Protein AF-A0A925G4T0-F1 (afdb_monomer)

Nearest PDB structures (foldseek):
  4xpk-assembly1_A  TM=5.776E-01  e=3.518E-01  Campylobacter jejuni subsp. jejuni PT14
  4zbp-assembly2_C-2  TM=5.514E-01  e=6.697E-01  Arabidopsis thaliana
  4zbp-assembly1_B  TM=5.526E-01  e=8.123E-01  Arabidopsis thaliana
  4zbp-assembly1_A  TM=3.626E-01  e=5.520E-01  Arabidopsis thaliana
  4ava-assembly1_A  TM=4.442E-01  e=6.797E+00  Mycobacterium tuberculosis H37Rv

Secondary structure (DSSP, 8-state):
--SSHHHHHHHHHHHHHHHHHHHHHHHHHHHHHHHHHHHHHHHHHHHHHHHHHHHHHHHHHTSPPTTTTHHHHHHHHHHSPTT-EEEES-SSSHHHHHHH-TTSEES--S-THHHHHH-HHHHHHHHHHHTT--S-HHHHIIIII--SEEEEES-GGGHHHHHHHHHTTSEEEEEE-SSEEEEEEPSS--PPPP------------------PPPPPP---

Structure (mmCIF, N/CA/C/O backbone):
data_AF-A0A925G4T0-F1
#
_entry.id   AF-A0A925G4T0-F1
#
loop_
_atom_site.group_PDB
_atom_site.id
_atom_site.type_symbol
_atom_site.label_atom_id
_atom_site.label_alt_id
_atom_site.label_comp_id
_atom_site.label_asym_id
_atom_site.label_entity_id
_atom_site.label_seq_id
_atom_site.pdbx_PDB_ins_code
_atom_site.Cartn_x
_atom_site.Cartn_y
_atom_site.Cartn_z
_atom_site.occupancy
_atom_site.B_iso_or_equiv
_atom_site.auth_seq_id
_atom_site.auth_comp_id
_atom_site.auth_asym_id
_atom_site.auth_atom_id
_atom_site.pdbx_PDB_model_num
ATOM 1 N N . MET A 1 1 ? 33.033 0.920 -102.647 1.00 57.75 1 MET A N 1
ATOM 2 C CA . MET A 1 1 ? 32.862 1.500 -101.295 1.00 57.75 1 MET A CA 1
ATOM 3 C C . MET A 1 1 ? 32.603 0.425 -100.219 1.00 57.75 1 MET A C 1
ATOM 5 O O . MET A 1 1 ? 32.109 0.771 -99.159 1.00 57.75 1 MET A O 1
ATOM 9 N N . ASN A 1 2 ? 32.997 -0.847 -100.427 1.00 61.81 2 ASN A N 1
ATOM 10 C CA . ASN A 1 2 ? 32.718 -1.958 -99.489 1.00 61.81 2 ASN A CA 1
ATOM 11 C C . ASN A 1 2 ? 33.950 -2.441 -98.692 1.00 61.81 2 ASN A C 1
ATOM 13 O O . ASN A 1 2 ? 33.840 -3.363 -97.898 1.00 61.81 2 ASN A O 1
ATOM 17 N N . GLU A 1 3 ? 35.128 -1.839 -98.877 1.00 67.00 3 GLU A N 1
ATOM 18 C CA . GLU A 1 3 ? 36.370 -2.299 -98.224 1.00 67.00 3 GLU A CA 1
ATOM 19 C C . GLU A 1 3 ? 36.508 -1.830 -96.763 1.00 67.00 3 GLU A C 1
ATOM 21 O O . GLU A 1 3 ? 37.320 -2.366 -96.015 1.00 67.00 3 GLU A O 1
ATOM 26 N N . LEU A 1 4 ? 35.696 -0.854 -96.336 1.00 65.88 4 LEU A N 1
ATOM 27 C CA . LEU A 1 4 ? 35.741 -0.265 -94.989 1.00 65.88 4 LEU A CA 1
ATOM 28 C C . LEU A 1 4 ? 34.696 -0.843 -94.017 1.00 65.88 4 LEU A C 1
ATOM 30 O O . LEU A 1 4 ? 34.823 -0.647 -92.811 1.00 65.88 4 LEU A O 1
ATOM 34 N N . GLN A 1 5 ? 33.696 -1.581 -94.514 1.00 69.19 5 GLN A N 1
ATOM 35 C CA . GLN A 1 5 ? 32.652 -2.218 -93.695 1.00 69.19 5 GLN A CA 1
ATOM 36 C C . GLN A 1 5 ? 33.196 -3.087 -92.542 1.00 69.19 5 GLN A C 1
ATOM 38 O O . GLN A 1 5 ? 32.784 -2.861 -91.409 1.00 69.19 5 GLN A O 1
ATOM 43 N N . PRO A 1 6 ? 34.187 -3.983 -92.741 1.00 75.06 6 PRO A N 1
ATOM 44 C CA . PRO A 1 6 ? 34.683 -4.826 -91.647 1.00 75.06 6 PRO A CA 1
ATOM 45 C C . PRO A 1 6 ? 35.438 -4.059 -90.547 1.00 75.06 6 PRO A C 1
ATOM 47 O O . PRO A 1 6 ? 35.647 -4.599 -89.460 1.00 75.06 6 PRO A O 1
ATOM 50 N N . PHE A 1 7 ? 35.873 -2.821 -90.809 1.00 70.12 7 PHE A N 1
ATOM 51 C CA . PHE A 1 7 ? 36.483 -1.960 -89.793 1.00 70.12 7 PHE A CA 1
ATOM 52 C C . PHE A 1 7 ? 35.427 -1.197 -88.990 1.00 70.12 7 PHE A C 1
ATOM 54 O O . PHE A 1 7 ? 35.563 -1.104 -87.774 1.00 70.12 7 PHE A O 1
ATOM 61 N N . LEU A 1 8 ? 34.362 -0.725 -89.645 1.00 72.19 8 LEU A N 1
ATOM 62 C CA . LEU A 1 8 ? 33.225 -0.085 -88.977 1.00 72.19 8 LEU A CA 1
ATOM 63 C C . LEU A 1 8 ? 32.472 -1.080 -88.083 1.00 72.19 8 LEU A C 1
ATOM 65 O O . LEU A 1 8 ? 32.246 -0.775 -86.918 1.00 72.19 8 LEU A O 1
ATOM 69 N N . ASP A 1 9 ? 32.220 -2.303 -88.564 1.00 71.75 9 ASP A N 1
ATOM 70 C CA . ASP A 1 9 ? 31.588 -3.365 -87.766 1.00 71.75 9 ASP A CA 1
ATOM 71 C C . ASP A 1 9 ?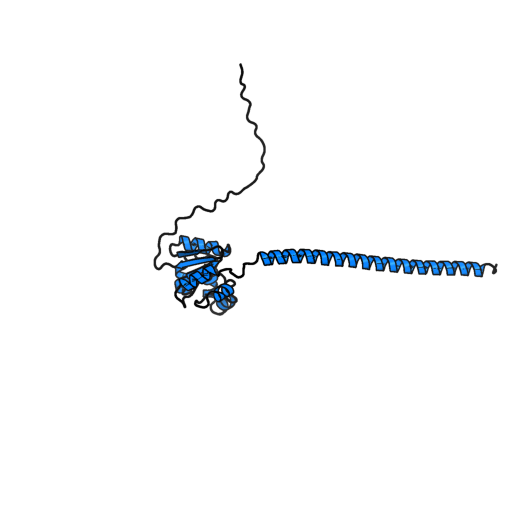 32.434 -3.731 -86.531 1.00 71.75 9 ASP A C 1
ATOM 73 O O . ASP A 1 9 ? 31.906 -4.034 -85.463 1.00 71.75 9 ASP A O 1
ATOM 77 N N . ARG A 1 10 ? 33.771 -3.681 -86.646 1.00 71.88 10 ARG A N 1
ATOM 78 C CA . ARG A 1 10 ? 34.690 -3.927 -85.521 1.00 71.88 10 ARG A CA 1
ATOM 79 C C . ARG A 1 10 ? 34.661 -2.788 -84.502 1.00 71.88 10 ARG A C 1
ATOM 81 O O . ARG A 1 10 ? 34.775 -3.051 -83.305 1.00 71.88 10 ARG A O 1
ATOM 88 N N . GLU A 1 11 ? 34.549 -1.542 -84.953 1.00 72.19 11 GLU A N 1
ATOM 89 C CA . GLU A 1 11 ? 34.406 -0.386 -84.065 1.00 72.19 11 GLU A CA 1
ATOM 90 C C . GLU A 1 11 ? 33.043 -0.372 -83.369 1.00 72.19 11 GLU A C 1
ATOM 92 O O . GLU A 1 11 ? 33.002 -0.127 -82.165 1.00 72.19 11 GLU A O 1
ATOM 97 N N . GLU A 1 12 ? 31.961 -0.708 -84.073 1.00 72.06 12 GLU A N 1
ATOM 98 C CA . GLU A 1 12 ? 30.606 -0.817 -83.520 1.00 72.06 12 GLU A CA 1
ATOM 99 C C . GLU A 1 12 ? 30.522 -1.947 -82.482 1.00 72.06 12 GLU A C 1
ATOM 101 O O . GLU A 1 12 ? 30.141 -1.705 -81.337 1.00 72.06 12 GLU A O 1
ATOM 106 N N . GLN A 1 13 ? 31.045 -3.140 -82.796 1.00 72.06 13 GLN A N 1
ATOM 107 C CA . GLN A 1 13 ? 31.155 -4.247 -81.833 1.00 72.06 13 GLN A CA 1
ATOM 108 C C . GLN A 1 13 ? 32.012 -3.879 -80.612 1.00 72.06 13 GLN A C 1
ATOM 110 O O . GLN A 1 13 ? 31.673 -4.219 -79.478 1.00 72.06 13 GLN A O 1
ATOM 115 N N . ALA A 1 14 ? 33.126 -3.165 -80.806 1.00 71.94 14 ALA A N 1
ATOM 116 C CA . ALA A 1 14 ? 33.968 -2.717 -79.698 1.00 71.94 14 ALA A CA 1
ATOM 117 C C . ALA A 1 14 ? 33.296 -1.626 -78.843 1.00 71.94 14 ALA A C 1
ATOM 119 O O . ALA A 1 14 ? 33.584 -1.524 -77.647 1.00 71.94 14 ALA A O 1
ATOM 120 N N . GLN A 1 15 ? 32.427 -0.801 -79.432 1.00 75.75 15 GLN A N 1
ATOM 121 C CA . GLN A 1 15 ? 31.638 0.202 -78.719 1.00 75.75 15 GLN A CA 1
ATOM 122 C C . GLN A 1 15 ? 30.497 -0.440 -77.923 1.00 75.75 15 GLN A C 1
ATOM 124 O O . GLN A 1 15 ? 30.331 -0.088 -76.753 1.00 75.75 15 GLN A O 1
ATOM 129 N N . ASP A 1 16 ? 29.804 -1.430 -78.485 1.00 75.69 16 ASP A N 1
ATOM 130 C CA . ASP A 1 16 ? 28.743 -2.176 -77.802 1.00 75.69 16 ASP A CA 1
ATOM 131 C C . ASP A 1 16 ? 29.279 -2.962 -76.604 1.00 75.69 16 ASP A C 1
ATOM 133 O O . ASP A 1 16 ? 28.765 -2.825 -75.492 1.00 75.69 16 ASP A O 1
ATOM 137 N N . VAL A 1 17 ? 30.400 -3.674 -76.766 1.00 76.38 17 VAL A N 1
ATOM 138 C CA . VAL A 1 17 ? 31.053 -4.393 -75.657 1.00 76.38 17 VAL A CA 1
ATOM 139 C C . VAL A 1 17 ? 31.480 -3.428 -74.543 1.00 76.38 17 VAL A C 1
ATOM 141 O O . VAL A 1 17 ? 31.315 -3.721 -73.355 1.00 76.38 17 VAL A O 1
ATOM 144 N N . LYS A 1 18 ? 31.992 -2.238 -74.890 1.00 77.06 18 LYS A N 1
ATOM 145 C CA . LYS A 1 18 ? 32.334 -1.198 -73.902 1.00 77.06 18 LYS A CA 1
ATOM 146 C C . LYS A 1 18 ? 31.092 -0.626 -73.213 1.00 77.06 18 LYS A C 1
ATOM 148 O O . LYS A 1 18 ? 31.148 -0.352 -72.013 1.00 77.06 18 LYS A O 1
ATOM 153 N N . ALA A 1 19 ? 29.990 -0.439 -73.935 1.00 77.31 19 ALA A N 1
ATOM 154 C CA . ALA A 1 19 ? 28.734 0.071 -73.392 1.00 77.31 19 ALA A CA 1
ATOM 155 C C . ALA A 1 19 ? 28.064 -0.938 -72.446 1.00 77.31 19 ALA A C 1
ATOM 157 O O . ALA A 1 19 ? 27.605 -0.547 -71.370 1.00 77.31 19 ALA A O 1
ATOM 158 N N . GLU A 1 20 ? 28.070 -2.227 -72.791 1.00 80.75 20 GLU A N 1
ATOM 159 C CA . GLU A 1 20 ? 27.596 -3.310 -71.924 1.00 80.75 20 GLU A CA 1
ATOM 160 C C . GLU A 1 20 ? 28.455 -3.435 -70.667 1.00 80.75 20 GLU A C 1
ATOM 162 O O . GLU A 1 20 ? 27.928 -3.392 -69.555 1.00 80.75 20 GLU A O 1
ATOM 167 N N . THR A 1 21 ? 29.783 -3.450 -70.818 1.00 79.38 21 THR A N 1
ATOM 168 C CA . THR A 1 21 ? 30.709 -3.491 -69.675 1.00 79.38 21 THR A CA 1
ATOM 169 C C . THR A 1 21 ? 30.488 -2.294 -68.746 1.00 79.38 21 THR A C 1
ATOM 171 O O . THR A 1 21 ? 30.443 -2.443 -67.527 1.00 79.38 21 THR A O 1
ATOM 174 N N . ARG A 1 22 ? 30.273 -1.093 -69.300 1.00 83.50 22 ARG A N 1
ATOM 175 C CA . ARG A 1 22 ? 29.972 0.116 -68.519 1.00 83.50 22 ARG A CA 1
ATOM 176 C C . ARG A 1 22 ? 28.629 0.015 -67.788 1.00 83.50 22 ARG A C 1
ATOM 178 O O . ARG A 1 22 ? 28.541 0.488 -66.659 1.00 83.50 22 ARG A O 1
ATOM 185 N N . ARG A 1 23 ? 27.600 -0.595 -68.384 1.00 82.94 23 ARG A N 1
ATOM 186 C CA . ARG A 1 23 ? 26.295 -0.820 -67.733 1.00 82.94 23 ARG A CA 1
ATOM 187 C C . ARG A 1 23 ? 26.397 -1.812 -66.575 1.00 82.94 23 ARG A C 1
ATOM 189 O O . ARG A 1 23 ? 25.839 -1.541 -65.515 1.00 82.94 23 ARG A O 1
ATOM 196 N N . GLU A 1 24 ? 27.135 -2.904 -66.740 1.00 85.88 24 GLU A N 1
ATOM 197 C CA . GLU A 1 24 ? 27.352 -3.890 -65.671 1.00 85.88 24 GLU A CA 1
ATOM 198 C C . GLU A 1 24 ? 28.204 -3.316 -64.525 1.00 85.88 24 GLU A C 1
ATOM 200 O O . GLU A 1 24 ? 27.884 -3.498 -63.346 1.00 85.88 24 GLU A O 1
ATOM 205 N N . LEU A 1 25 ? 29.217 -2.505 -64.849 1.00 86.81 25 LEU A N 1
ATOM 206 C CA . LEU A 1 25 ? 29.970 -1.734 -63.854 1.00 86.81 25 LEU A CA 1
ATOM 207 C C . LEU A 1 25 ? 29.074 -0.741 -63.095 1.00 86.81 25 LEU A C 1
ATOM 209 O O . LEU A 1 25 ? 29.168 -0.628 -61.878 1.00 86.81 25 LEU A O 1
ATOM 213 N N . TRP A 1 26 ? 28.148 -0.057 -63.769 1.00 89.69 26 TRP A N 1
ATOM 214 C CA . TRP A 1 26 ? 27.198 0.836 -63.094 1.00 89.69 26 TRP A CA 1
ATOM 215 C C . TRP A 1 26 ? 26.225 0.090 -62.169 1.00 89.69 26 TRP A C 1
ATOM 217 O O . TRP A 1 26 ? 25.994 0.536 -61.047 1.00 89.69 26 TRP A O 1
ATOM 227 N N . LYS A 1 27 ? 25.688 -1.062 -62.591 1.00 88.69 27 LYS A N 1
ATOM 228 C CA . LYS A 1 27 ? 24.798 -1.887 -61.753 1.00 88.69 27 LYS A CA 1
ATOM 229 C C . LYS A 1 27 ? 25.507 -2.413 -60.505 1.00 88.69 27 LYS A C 1
ATOM 231 O O . LYS A 1 27 ? 24.940 -2.365 -59.418 1.00 88.69 27 LYS A O 1
ATOM 236 N N . THR A 1 28 ? 26.745 -2.885 -60.650 1.00 90.19 28 THR A N 1
ATOM 237 C CA . THR A 1 28 ? 27.555 -3.377 -59.521 1.00 90.19 28 THR A CA 1
ATOM 238 C C . THR A 1 28 ? 27.913 -2.269 -58.536 1.00 90.19 28 THR A C 1
ATOM 240 O O . THR A 1 28 ? 27.821 -2.491 -57.332 1.00 90.19 28 THR A O 1
ATOM 243 N N . ILE A 1 29 ? 28.221 -1.060 -59.016 1.00 92.94 29 ILE A N 1
ATOM 244 C CA . ILE A 1 29 ? 28.444 0.111 -58.155 1.00 92.94 29 ILE A CA 1
ATOM 245 C C . ILE A 1 29 ? 27.175 0.465 -57.364 1.00 92.94 29 ILE A C 1
ATOM 247 O O . ILE A 1 29 ? 27.260 0.721 -56.165 1.00 92.94 29 ILE A O 1
ATOM 251 N N . ILE A 1 30 ? 25.999 0.439 -58.003 1.00 93.06 30 ILE A N 1
ATOM 252 C CA . ILE A 1 30 ? 24.714 0.705 -57.334 1.00 93.06 30 ILE A CA 1
ATOM 253 C C . ILE A 1 30 ? 24.393 -0.381 -56.296 1.00 93.06 30 ILE A C 1
ATOM 255 O O . ILE A 1 30 ? 23.990 -0.076 -55.178 1.00 93.06 30 ILE A O 1
ATOM 259 N N . ALA A 1 31 ? 24.591 -1.657 -56.628 1.00 91.44 31 ALA A N 1
ATOM 260 C CA . ALA A 1 31 ? 24.363 -2.745 -55.680 1.00 91.44 31 ALA A CA 1
ATOM 261 C C . ALA A 1 31 ? 25.322 -2.664 -54.477 1.00 91.44 31 ALA A C 1
ATOM 263 O O . ALA A 1 31 ? 24.900 -2.841 -53.334 1.00 91.44 31 ALA A O 1
ATOM 264 N N . ALA A 1 32 ? 26.597 -2.342 -54.720 1.00 92.50 32 ALA A N 1
ATOM 265 C CA . ALA A 1 32 ? 27.595 -2.167 -53.672 1.00 92.50 32 ALA A CA 1
ATOM 266 C C . ALA A 1 32 ? 27.285 -0.962 -52.771 1.00 92.50 32 ALA A C 1
ATOM 268 O O . ALA A 1 32 ? 27.460 -1.058 -51.558 1.00 92.50 32 ALA A O 1
ATOM 269 N N . SER A 1 33 ? 26.783 0.148 -53.326 1.00 93.00 33 SER A N 1
ATOM 270 C CA . SER A 1 33 ? 26.397 1.312 -52.522 1.00 93.00 33 SER A CA 1
ATOM 271 C C . SER A 1 33 ? 25.182 1.021 -51.641 1.00 93.00 33 SER A C 1
ATOM 273 O O . SER A 1 33 ? 25.197 1.370 -50.463 1.00 93.00 33 SER A O 1
ATOM 275 N N . ILE A 1 34 ? 24.176 0.305 -52.156 1.00 94.31 34 ILE A N 1
ATOM 276 C CA . ILE A 1 34 ? 23.024 -0.147 -51.360 1.00 94.31 34 ILE A CA 1
ATOM 277 C C . ILE A 1 34 ? 23.486 -1.075 -50.232 1.00 94.31 34 ILE A C 1
ATOM 279 O O . ILE A 1 34 ? 23.126 -0.859 -49.075 1.00 94.31 34 ILE A O 1
ATOM 283 N N . ALA A 1 35 ? 24.323 -2.070 -50.537 1.00 93.31 35 ALA A N 1
ATOM 284 C CA . ALA A 1 35 ? 24.865 -2.981 -49.530 1.00 93.31 35 ALA A CA 1
ATOM 285 C C . ALA A 1 35 ? 25.675 -2.235 -48.457 1.00 93.31 35 ALA A C 1
ATOM 287 O O . ALA A 1 35 ? 25.561 -2.543 -47.274 1.00 93.31 35 ALA A O 1
ATOM 288 N N . PHE A 1 36 ? 26.445 -1.219 -48.853 1.00 95.44 36 PHE A N 1
ATOM 289 C CA . PHE A 1 36 ? 27.222 -0.394 -47.934 1.00 95.44 36 PHE A CA 1
ATOM 290 C C . PHE A 1 36 ? 26.335 0.449 -47.009 1.00 95.44 36 PHE A C 1
ATOM 292 O O . PHE A 1 36 ? 26.580 0.494 -45.805 1.00 95.44 36 PHE A O 1
ATOM 299 N N . VAL A 1 37 ? 25.264 1.057 -47.531 1.00 94.88 37 VAL A N 1
ATOM 300 C CA . VAL A 1 37 ? 24.293 1.796 -46.706 1.00 94.88 37 VAL A CA 1
ATOM 301 C C . VAL A 1 37 ? 23.590 0.860 -45.723 1.00 94.88 37 VAL A C 1
ATOM 303 O O . VAL A 1 37 ? 23.492 1.184 -44.540 1.00 94.88 37 VAL A O 1
ATOM 306 N N . LEU A 1 38 ? 23.156 -0.321 -46.175 1.00 93.50 38 LEU A N 1
ATOM 307 C CA . LEU A 1 38 ? 22.543 -1.327 -45.301 1.00 93.50 38 LEU A CA 1
ATOM 308 C C . LEU A 1 38 ? 23.516 -1.806 -44.216 1.00 93.50 38 LEU A C 1
ATOM 310 O O . LEU A 1 38 ? 23.121 -1.970 -43.063 1.00 93.50 38 LEU A O 1
ATOM 314 N N . PHE A 1 39 ? 24.793 -1.976 -44.558 1.00 92.94 39 PHE A N 1
ATOM 315 C CA . PHE A 1 39 ? 25.831 -2.364 -43.610 1.00 92.94 39 PHE A CA 1
ATOM 316 C C . PHE A 1 39 ? 26.076 -1.284 -42.548 1.00 92.94 39 PHE A C 1
ATOM 318 O O . PHE A 1 39 ? 26.112 -1.593 -41.358 1.00 92.94 39 PHE A O 1
ATOM 325 N N . ILE A 1 40 ? 26.160 -0.009 -42.944 1.00 93.56 40 ILE A N 1
ATOM 326 C CA . ILE A 1 40 ? 26.264 1.111 -41.996 1.00 93.56 40 ILE A CA 1
ATOM 327 C C . ILE A 1 40 ? 25.027 1.177 -41.095 1.00 93.56 40 ILE A C 1
ATOM 329 O O . ILE A 1 40 ? 25.161 1.333 -39.883 1.00 93.56 40 ILE A O 1
ATOM 333 N N . MET A 1 41 ? 23.830 1.015 -41.661 1.00 88.69 41 MET A N 1
ATOM 334 C CA . MET A 1 41 ? 22.584 1.017 -40.896 1.00 88.69 41 MET A CA 1
ATOM 335 C C . MET A 1 41 ? 22.546 -0.132 -39.878 1.00 88.69 41 MET A C 1
ATOM 337 O O . MET A 1 41 ? 22.159 0.078 -38.730 1.00 88.69 41 MET A O 1
ATOM 341 N N . MET A 1 42 ? 23.013 -1.327 -40.251 1.00 87.12 42 MET A N 1
ATOM 342 C CA . MET A 1 42 ? 23.132 -2.468 -39.341 1.00 87.12 42 MET A CA 1
ATOM 343 C C . MET A 1 42 ? 24.130 -2.195 -38.207 1.00 87.12 42 MET A C 1
ATOM 345 O O . MET A 1 42 ? 23.826 -2.469 -37.046 1.00 87.12 42 MET A O 1
ATOM 349 N N . LEU A 1 43 ? 25.295 -1.613 -38.508 1.00 87.69 43 LEU A N 1
ATOM 350 C CA . LEU A 1 43 ? 26.280 -1.242 -37.487 1.00 87.69 43 LEU A CA 1
ATOM 351 C C . LEU A 1 43 ? 25.743 -0.174 -36.525 1.00 87.69 43 LEU A C 1
ATOM 353 O O . LEU A 1 43 ? 25.947 -0.288 -35.316 1.00 87.69 43 LEU A O 1
ATOM 357 N N . ALA A 1 44 ? 25.007 0.816 -37.037 1.00 83.69 44 ALA A N 1
ATOM 358 C CA . ALA A 1 44 ? 24.352 1.831 -36.217 1.00 83.69 44 ALA A CA 1
ATOM 359 C C . ALA A 1 44 ? 23.310 1.214 -35.265 1.00 83.69 44 ALA A C 1
ATOM 361 O O . ALA A 1 44 ? 23.271 1.569 -34.088 1.00 83.69 44 ALA A O 1
ATOM 362 N N . GLN A 1 45 ? 22.524 0.236 -35.732 1.00 70.94 45 GLN A N 1
ATOM 363 C CA . GLN A 1 45 ? 21.547 -0.480 -34.900 1.00 70.94 45 GLN A CA 1
ATOM 364 C C . GLN A 1 45 ? 22.210 -1.330 -33.804 1.00 70.94 45 GLN A C 1
ATOM 366 O O . GLN A 1 45 ? 21.747 -1.339 -32.662 1.00 70.94 45 GLN A O 1
ATOM 371 N N . VAL A 1 46 ? 23.321 -2.012 -34.106 1.00 74.69 46 VAL A N 1
ATOM 372 C CA . VAL A 1 46 ? 24.086 -2.783 -33.105 1.00 74.69 46 VAL A CA 1
ATOM 373 C C . VAL A 1 46 ? 24.734 -1.858 -32.067 1.00 74.69 46 VAL A C 1
ATOM 375 O O . VAL A 1 46 ? 24.702 -2.163 -30.874 1.00 74.69 46 VAL A O 1
ATOM 378 N N . GLY A 1 47 ? 25.274 -0.711 -32.493 1.00 71.38 47 GLY A N 1
ATOM 379 C CA . GLY A 1 47 ? 25.821 0.313 -31.597 1.00 71.38 47 GLY A CA 1
ATOM 380 C C . GLY A 1 47 ? 24.761 0.913 -30.668 1.00 71.38 47 GLY A C 1
ATOM 381 O O . GLY A 1 47 ? 24.960 0.958 -29.456 1.00 71.38 47 GLY A O 1
ATOM 382 N N . ALA A 1 48 ? 23.597 1.277 -31.212 1.00 63.72 48 ALA A N 1
ATOM 383 C CA . ALA A 1 48 ? 22.466 1.779 -30.431 1.00 63.72 48 ALA A CA 1
ATOM 384 C C . ALA A 1 48 ? 21.895 0.722 -29.467 1.00 63.72 48 ALA A C 1
ATOM 386 O O . ALA A 1 48 ? 21.504 1.048 -28.349 1.00 63.72 48 ALA A O 1
ATOM 387 N N . SER A 1 49 ? 21.887 -0.556 -29.858 1.00 59.94 49 SER A N 1
ATOM 388 C CA . SER A 1 49 ? 21.444 -1.654 -28.986 1.00 59.94 49 SER A CA 1
ATOM 389 C C . SER A 1 49 ? 22.389 -1.860 -27.800 1.00 59.94 49 SER A C 1
ATOM 391 O O . SER A 1 49 ? 21.930 -2.053 -26.679 1.00 59.94 49 SER A O 1
ATOM 393 N N . ARG A 1 50 ? 23.709 -1.751 -28.010 1.00 59.38 50 ARG A N 1
ATOM 394 C CA . ARG A 1 50 ? 24.711 -1.793 -26.927 1.00 59.38 50 ARG A CA 1
ATOM 395 C C . ARG A 1 50 ? 24.542 -0.631 -25.942 1.00 59.38 50 ARG A C 1
ATOM 397 O O . ARG A 1 50 ? 24.726 -0.832 -24.749 1.00 59.38 50 ARG A O 1
ATOM 404 N N . PHE A 1 51 ? 24.151 0.546 -26.432 1.00 59.19 51 PHE A N 1
ATOM 405 C CA . PHE A 1 51 ? 23.838 1.710 -25.599 1.00 59.19 51 PHE A CA 1
ATOM 406 C C . PHE A 1 51 ? 22.557 1.503 -24.771 1.00 59.19 51 PHE A C 1
ATOM 408 O O . PHE A 1 51 ? 22.551 1.763 -23.572 1.00 59.19 51 PHE A O 1
ATOM 415 N N . LYS A 1 52 ? 21.501 0.936 -25.373 1.00 58.91 52 LYS A N 1
ATOM 416 C CA . LYS A 1 52 ? 20.246 0.609 -24.670 1.00 58.91 52 LYS A CA 1
ATOM 417 C C . LYS A 1 52 ? 20.419 -0.435 -23.561 1.00 58.91 52 LYS A C 1
ATOM 419 O O . LYS A 1 52 ? 19.824 -0.283 -22.505 1.00 58.91 52 LYS A O 1
ATOM 424 N N . VAL A 1 53 ? 21.261 -1.454 -23.755 1.00 59.19 53 VAL A N 1
ATOM 425 C CA . VAL A 1 53 ? 21.543 -2.467 -22.711 1.00 59.19 53 VAL A CA 1
ATOM 426 C C . VAL A 1 53 ? 22.215 -1.853 -21.473 1.00 59.19 53 VAL A C 1
ATOM 428 O O . VAL A 1 53 ? 21.974 -2.314 -20.359 1.00 59.19 53 VAL A O 1
ATOM 431 N N . GLY A 1 54 ? 23.019 -0.797 -21.648 1.00 59.41 54 GLY A N 1
ATOM 432 C CA . GLY A 1 54 ? 23.592 -0.038 -20.532 1.00 59.41 54 GLY A CA 1
ATOM 433 C C . GLY A 1 54 ? 22.529 0.679 -19.694 1.00 59.41 54 GLY A C 1
ATOM 434 O O . GLY A 1 54 ? 22.609 0.641 -18.472 1.00 59.41 54 GLY A O 1
ATOM 435 N N . GLY A 1 55 ? 21.502 1.243 -20.341 1.00 61.06 55 GLY A N 1
ATOM 436 C CA . GLY A 1 55 ? 20.337 1.829 -19.663 1.00 61.06 55 GLY A CA 1
ATOM 437 C C . GLY A 1 55 ? 19.504 0.789 -18.914 1.00 61.06 55 GLY A C 1
ATOM 438 O O . GLY A 1 55 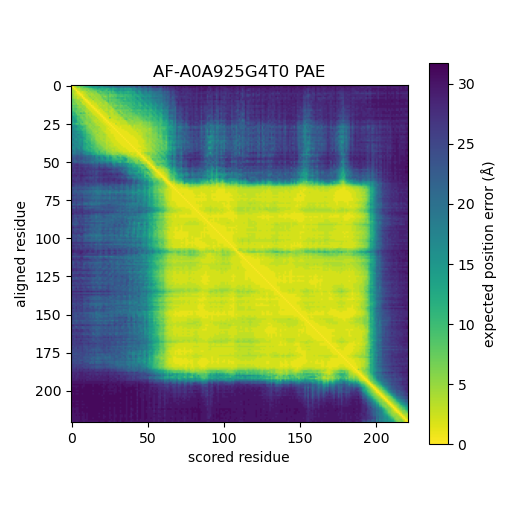? 19.211 0.979 -17.745 1.00 61.06 55 GLY A O 1
ATOM 439 N N . VAL A 1 56 ? 19.248 -0.371 -19.527 1.00 63.22 56 VAL A N 1
ATOM 440 C CA . VAL A 1 56 ? 18.523 -1.483 -18.876 1.00 63.22 56 VAL A CA 1
ATOM 441 C C . VAL A 1 56 ? 19.287 -2.028 -17.666 1.00 63.22 56 VAL A C 1
ATOM 443 O O . VAL A 1 56 ? 18.693 -2.389 -16.661 1.00 63.22 56 VAL A O 1
ATOM 446 N N . SER A 1 57 ? 20.618 -2.083 -17.733 1.00 62.00 57 SER A N 1
ATOM 447 C CA . SER A 1 57 ? 21.431 -2.521 -16.591 1.00 62.00 57 SER A CA 1
ATOM 448 C C . SER A 1 57 ? 21.427 -1.492 -15.457 1.00 62.00 57 SER A C 1
ATOM 450 O O . SER A 1 57 ? 21.496 -1.885 -14.298 1.00 62.00 57 SER A O 1
ATOM 452 N N . ALA A 1 58 ? 21.332 -0.199 -15.780 1.00 62.53 58 ALA A N 1
ATOM 453 C CA . ALA A 1 58 ? 21.164 0.863 -14.794 1.00 62.53 58 ALA A CA 1
ATOM 454 C C . ALA A 1 58 ? 19.761 0.835 -14.162 1.00 62.53 58 ALA A C 1
ATOM 456 O O . ALA A 1 58 ? 19.672 0.950 -12.950 1.00 62.53 58 ALA A O 1
ATOM 457 N N . GLU A 1 59 ? 18.709 0.582 -14.946 1.00 60.00 59 GLU A N 1
ATOM 458 C CA . GLU A 1 59 ? 17.329 0.402 -14.460 1.00 60.00 59 GLU A CA 1
ATOM 459 C C . GLU A 1 59 ? 17.176 -0.844 -13.572 1.00 60.00 59 GLU A C 1
ATOM 461 O O . GLU A 1 59 ? 16.490 -0.811 -12.557 1.00 60.00 59 GLU A O 1
ATOM 466 N N . ILE A 1 60 ? 17.853 -1.948 -13.909 1.00 61.91 60 ILE A N 1
ATOM 467 C CA . ILE A 1 60 ? 17.901 -3.143 -13.050 1.00 61.91 60 ILE A CA 1
ATOM 468 C C . ILE A 1 60 ? 18.715 -2.857 -11.783 1.00 61.91 60 ILE A C 1
ATOM 470 O O . ILE A 1 60 ? 18.342 -3.296 -10.701 1.00 61.91 60 ILE A O 1
ATOM 474 N N . ALA A 1 61 ? 19.824 -2.121 -11.887 1.00 62.84 61 ALA A N 1
ATOM 475 C CA . ALA A 1 61 ? 20.614 -1.748 -10.715 1.00 62.84 61 ALA A CA 1
ATOM 476 C C . ALA A 1 61 ? 19.890 -0.739 -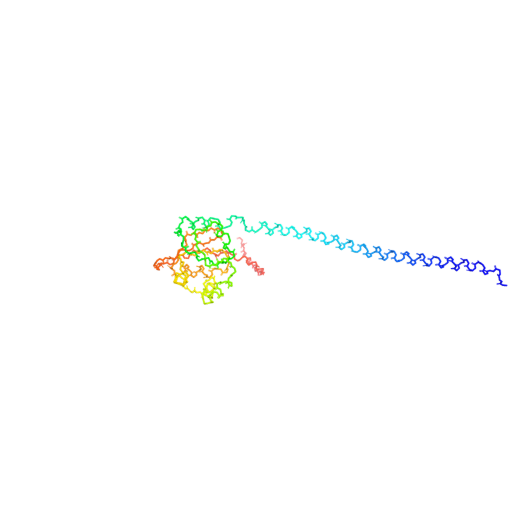9.807 1.00 62.84 61 ALA A C 1
ATOM 478 O O . ALA A 1 61 ? 20.182 -0.704 -8.617 1.00 62.84 61 ALA A O 1
ATOM 479 N N . SER A 1 62 ? 18.962 0.053 -10.353 1.00 61.91 62 SER A N 1
ATOM 480 C CA . SER A 1 62 ? 18.064 0.925 -9.594 1.00 61.91 62 SER A CA 1
ATOM 481 C C . SER A 1 62 ? 16.753 0.251 -9.190 1.00 61.91 62 SER A C 1
ATOM 483 O O . SER A 1 62 ? 15.934 0.902 -8.554 1.00 61.91 62 SER A O 1
ATOM 485 N N . SER A 1 63 ? 16.515 -1.008 -9.576 1.00 66.75 63 SER A N 1
ATOM 486 C CA . SER A 1 63 ? 15.342 -1.735 -9.095 1.00 66.75 63 SER A CA 1
ATOM 487 C C . SER A 1 63 ? 15.515 -2.065 -7.618 1.00 66.75 63 SER A C 1
ATOM 489 O O . SER A 1 63 ? 16.626 -2.361 -7.168 1.00 66.75 63 SER A O 1
ATOM 491 N N . GLU A 1 64 ? 14.416 -1.993 -6.876 1.00 78.31 64 GLU A N 1
ATOM 492 C CA . GLU A 1 64 ? 14.371 -2.310 -5.453 1.00 78.31 64 GLU A CA 1
ATOM 493 C C . GLU A 1 64 ? 15.073 -3.635 -5.160 1.00 78.31 64 GLU A C 1
ATOM 495 O O . GLU A 1 64 ? 14.807 -4.666 -5.796 1.00 78.31 64 GLU A O 1
ATOM 500 N N . GLY A 1 65 ? 15.968 -3.604 -4.174 1.00 82.56 65 GLY A N 1
ATOM 501 C CA . GLY A 1 65 ? 16.782 -4.752 -3.812 1.00 82.56 65 GLY A CA 1
ATOM 502 C C . GLY A 1 65 ? 15.941 -5.971 -3.410 1.00 82.56 65 GLY A C 1
ATOM 503 O O . GLY A 1 65 ? 14.752 -5.851 -3.107 1.00 82.56 65 GLY A O 1
ATOM 504 N N . PRO A 1 66 ? 16.548 -7.169 -3.363 1.00 83.44 66 PRO A N 1
ATOM 505 C CA . PRO A 1 66 ? 15.856 -8.375 -2.916 1.00 83.44 66 PRO A CA 1
ATOM 506 C C . PRO A 1 66 ? 15.231 -8.226 -1.529 1.00 83.44 66 PRO A C 1
ATOM 508 O O . PRO A 1 66 ? 14.180 -8.805 -1.304 1.00 83.44 66 PRO A O 1
ATOM 511 N N . ASP A 1 67 ? 15.857 -7.427 -0.661 1.00 90.88 67 ASP A N 1
ATOM 512 C CA . ASP A 1 67 ? 15.505 -7.256 0.751 1.00 90.88 67 ASP A CA 1
ATOM 513 C C . ASP A 1 67 ? 14.441 -6.167 1.002 1.00 90.88 67 ASP A C 1
ATOM 515 O O . ASP A 1 67 ? 14.146 -5.868 2.159 1.00 90.88 67 ASP A O 1
ATOM 519 N N . HIS A 1 68 ? 13.862 -5.580 -0.055 1.00 93.19 68 HIS A N 1
ATOM 520 C CA . HIS A 1 68 ? 12.810 -4.557 0.051 1.00 93.19 68 HIS A CA 1
ATOM 521 C C . HIS A 1 68 ? 11.644 -5.060 0.911 1.00 93.19 68 HIS A C 1
ATOM 523 O O . HIS A 1 68 ? 11.156 -6.178 0.704 1.00 93.19 68 HIS A O 1
ATOM 529 N N . TYR A 1 69 ? 11.226 -4.247 1.882 1.00 96.44 69 TYR A N 1
ATOM 530 C CA . TYR A 1 69 ? 10.231 -4.555 2.923 1.00 96.44 69 TYR A CA 1
ATOM 531 C C . TYR A 1 69 ? 10.625 -5.610 3.957 1.00 96.44 69 TYR A C 1
ATOM 533 O O . TYR A 1 69 ? 9.852 -5.852 4.889 1.00 96.44 69 TYR A O 1
ATOM 541 N N . GLN A 1 70 ? 11.802 -6.240 3.868 1.00 97.31 70 GLN A N 1
ATOM 542 C CA . GLN A 1 70 ? 12.175 -7.312 4.793 1.00 97.31 70 GLN A CA 1
ATOM 543 C C . GLN A 1 70 ? 12.057 -6.861 6.254 1.00 97.31 70 GLN A C 1
ATOM 545 O O . GLN A 1 70 ? 11.462 -7.566 7.071 1.00 97.31 70 GLN A O 1
ATOM 550 N N . LYS A 1 71 ? 12.589 -5.681 6.589 1.00 97.81 71 LYS A N 1
ATOM 551 C CA . LYS A 1 71 ? 12.599 -5.187 7.972 1.00 97.81 71 LYS A CA 1
ATOM 552 C C . LYS A 1 71 ? 11.196 -4.818 8.459 1.00 97.81 71 LYS A C 1
ATOM 554 O O . LYS A 1 71 ? 10.839 -5.188 9.579 1.00 97.81 71 LYS A O 1
ATOM 559 N N . GLY A 1 72 ? 10.385 -4.168 7.622 1.00 97.88 72 GLY A N 1
ATOM 560 C CA . GLY A 1 72 ? 8.980 -3.881 7.922 1.00 97.88 72 GLY A CA 1
ATOM 561 C C . GLY A 1 72 ? 8.175 -5.151 8.197 1.00 97.88 72 GLY A C 1
ATOM 562 O O . GLY A 1 72 ? 7.500 -5.265 9.222 1.00 97.88 72 GLY A O 1
ATOM 563 N N . MET A 1 73 ? 8.319 -6.172 7.352 1.00 98.19 73 MET A N 1
ATOM 564 C CA . MET A 1 73 ? 7.614 -7.442 7.539 1.00 98.19 73 MET A CA 1
ATOM 565 C C . MET A 1 73 ? 8.134 -8.247 8.734 1.00 98.19 73 MET A C 1
ATOM 567 O O . MET A 1 73 ? 7.349 -8.876 9.447 1.00 98.19 73 MET A O 1
ATOM 571 N N . GLU A 1 74 ? 9.438 -8.203 9.017 1.00 97.94 74 GLU A N 1
ATOM 572 C CA . GLU A 1 74 ? 10.001 -8.750 10.256 1.00 97.94 74 GLU A CA 1
ATOM 573 C C . GLU A 1 74 ? 9.433 -8.040 11.491 1.00 97.94 74 GLU A C 1
ATOM 575 O O . GLU A 1 74 ? 9.127 -8.694 12.495 1.00 97.94 74 GLU A O 1
ATOM 580 N N . TRP A 1 75 ? 9.241 -6.719 11.430 1.00 98.44 75 TRP A N 1
ATOM 581 C CA . TRP A 1 75 ? 8.582 -5.976 12.497 1.00 98.44 75 TRP A CA 1
ATOM 582 C C . TRP A 1 75 ? 7.136 -6.447 12.684 1.00 98.44 75 TRP A C 1
ATOM 584 O O . TRP A 1 75 ? 6.760 -6.755 13.818 1.00 98.44 75 TRP A O 1
ATOM 594 N N . ILE A 1 76 ? 6.350 -6.588 11.606 1.00 98.44 76 ILE A N 1
ATOM 595 C CA . ILE A 1 76 ? 4.961 -7.085 11.680 1.00 98.44 76 ILE A CA 1
ATOM 596 C C . ILE A 1 76 ? 4.929 -8.454 12.350 1.00 98.44 76 ILE A C 1
ATOM 598 O O . ILE A 1 76 ? 4.229 -8.648 13.342 1.00 98.44 76 ILE A O 1
ATOM 602 N N . ARG A 1 77 ? 5.753 -9.387 11.875 1.00 97.62 77 ARG A N 1
ATOM 603 C CA . ARG A 1 77 ? 5.784 -10.766 12.367 1.00 97.62 77 ARG A CA 1
ATOM 604 C C . ARG A 1 77 ? 6.093 -10.886 13.859 1.00 97.62 77 ARG A C 1
ATOM 606 O O . ARG A 1 77 ? 5.636 -11.823 14.511 1.00 97.62 77 ARG A O 1
ATOM 613 N N . ASN A 1 78 ? 6.886 -9.957 14.390 1.00 97.75 78 ASN A N 1
ATOM 614 C CA . ASN A 1 78 ? 7.310 -9.958 15.787 1.00 97.75 78 ASN A CA 1
ATOM 615 C C . ASN A 1 78 ? 6.378 -9.162 16.714 1.00 97.75 78 ASN A C 1
ATOM 617 O O . ASN A 1 78 ? 6.367 -9.426 17.918 1.00 97.75 78 ASN A O 1
ATOM 621 N N . ASN A 1 79 ? 5.620 -8.195 16.186 1.00 98.06 79 ASN A N 1
ATOM 622 C CA . ASN A 1 79 ? 4.855 -7.235 16.993 1.00 98.06 79 ASN A CA 1
ATOM 623 C C . ASN A 1 79 ? 3.335 -7.317 16.796 1.00 98.06 79 ASN A C 1
ATOM 625 O O . ASN A 1 79 ? 2.587 -6.821 17.641 1.00 98.06 79 ASN A O 1
ATOM 629 N N . VAL A 1 80 ? 2.867 -7.943 15.716 1.00 97.88 80 VAL A N 1
ATOM 630 C CA . VAL A 1 80 ? 1.444 -8.135 15.421 1.00 97.88 80 VAL A CA 1
ATOM 631 C C . VAL A 1 80 ? 1.041 -9.580 15.750 1.00 97.88 80 VAL A C 1
ATOM 633 O O . VAL A 1 80 ? 1.774 -10.516 15.421 1.00 97.88 80 VAL A O 1
ATOM 636 N N . PRO A 1 81 ? -0.097 -9.805 16.439 1.00 96.38 81 PRO A N 1
ATOM 637 C CA . PRO A 1 81 ? -0.584 -11.155 16.704 1.00 96.38 81 PRO A CA 1
ATOM 638 C C . PRO A 1 81 ? -0.842 -11.949 15.416 1.00 96.38 81 PRO A C 1
ATOM 640 O O . PRO A 1 81 ? -1.642 -11.543 14.578 1.00 96.38 81 PRO A O 1
ATOM 643 N N . ALA A 1 82 ? -0.231 -13.131 15.303 1.00 95.50 82 ALA A N 1
ATOM 644 C CA . ALA A 1 82 ? -0.387 -13.994 14.133 1.00 95.50 82 ALA A CA 1
ATOM 645 C C . ALA A 1 82 ? -1.865 -14.259 13.785 1.00 95.50 82 ALA A C 1
ATOM 647 O O . ALA A 1 82 ? -2.695 -14.526 14.659 1.00 95.50 82 ALA A O 1
ATOM 648 N N . GLY A 1 83 ? -2.177 -14.241 12.489 1.00 95.38 83 GLY A N 1
ATOM 649 C CA . GLY A 1 83 ? -3.537 -14.380 11.966 1.00 95.38 83 GLY A CA 1
ATOM 650 C C . GLY A 1 83 ? -4.344 -13.078 11.918 1.00 95.38 83 GLY A C 1
ATOM 651 O O . GLY A 1 83 ? -5.432 -13.083 11.338 1.00 95.38 83 GLY A O 1
ATOM 652 N N . GLU A 1 84 ? -3.831 -11.971 12.466 1.00 97.00 84 GLU A N 1
ATOM 653 C CA . GLU A 1 84 ? -4.390 -10.638 12.224 1.00 97.00 84 GLU A CA 1
ATOM 654 C C . GLU A 1 84 ? -4.349 -10.281 10.728 1.00 97.00 84 GLU A C 1
ATOM 656 O O . GLU A 1 84 ? -3.644 -10.882 9.903 1.00 97.00 84 GLU A O 1
ATOM 661 N N . ARG A 1 85 ? -5.159 -9.288 10.373 1.00 97.69 85 ARG A N 1
ATOM 662 C CA . ARG A 1 85 ? -5.248 -8.764 9.017 1.00 97.69 85 ARG A CA 1
ATOM 663 C C . ARG A 1 85 ? -4.529 -7.429 8.928 1.00 97.69 85 ARG A C 1
ATOM 665 O O . ARG A 1 85 ? -4.828 -6.511 9.694 1.00 97.69 85 ARG A O 1
ATOM 672 N N . ILE A 1 86 ? -3.627 -7.335 7.963 1.00 98.31 86 ILE A N 1
ATOM 673 C CA . ILE A 1 86 ? -2.892 -6.126 7.618 1.00 98.31 86 ILE A CA 1
ATOM 674 C C . ILE A 1 86 ? -3.613 -5.452 6.457 1.00 98.31 86 ILE A C 1
ATOM 676 O O . ILE A 1 86 ? -3.935 -6.091 5.455 1.00 98.31 86 ILE A O 1
ATOM 680 N N . PHE A 1 87 ? -3.889 -4.163 6.610 1.00 98.25 87 PHE A N 1
ATOM 681 C CA . PHE A 1 87 ? -4.344 -3.314 5.521 1.00 98.25 87 PHE A CA 1
ATOM 682 C C . PHE A 1 87 ? -3.122 -2.846 4.732 1.00 98.25 87 PHE A C 1
ATOM 684 O O . PHE A 1 87 ? -2.493 -1.871 5.119 1.00 98.25 87 PHE A O 1
ATOM 691 N N . ASN A 1 88 ? -2.747 -3.575 3.684 1.00 97.50 88 ASN A N 1
ATOM 692 C CA . ASN A 1 88 ? -1.761 -3.107 2.710 1.00 97.50 88 ASN A CA 1
ATOM 693 C C . ASN A 1 88 ? -2.400 -2.070 1.781 1.00 97.50 88 ASN A C 1
ATOM 695 O O . ASN A 1 88 ? -3.581 -2.217 1.459 1.00 97.50 88 ASN A O 1
ATOM 699 N N . THR A 1 89 ? -1.660 -1.032 1.401 1.00 96.81 89 THR A N 1
ATOM 700 C CA . THR A 1 89 ? -2.169 0.051 0.549 1.00 96.81 89 THR A CA 1
ATOM 701 C C . THR A 1 89 ? -2.057 -0.259 -0.939 1.00 96.81 89 THR A C 1
ATOM 703 O O . THR A 1 89 ? -2.979 0.095 -1.678 1.00 96.81 89 THR A O 1
ATOM 706 N N . ASP A 1 90 ? -1.053 -1.033 -1.353 1.00 95.00 90 ASP A N 1
ATOM 707 C CA . ASP A 1 90 ? -0.920 -1.523 -2.725 1.00 95.00 90 ASP A CA 1
ATOM 708 C C . ASP A 1 90 ? -0.926 -3.060 -2.820 1.00 95.00 90 ASP A C 1
ATOM 710 O O . ASP A 1 90 ? -0.615 -3.802 -1.882 1.00 95.00 90 ASP A O 1
ATOM 714 N N . TRP A 1 91 ? -1.409 -3.564 -3.953 1.00 94.56 91 TRP A N 1
ATOM 715 C CA . TRP A 1 91 ? -1.536 -4.978 -4.272 1.00 94.56 91 TRP A CA 1
ATOM 716 C C . TRP A 1 91 ? -0.243 -5.577 -4.823 1.00 94.56 91 TRP A C 1
ATOM 718 O O . TRP A 1 91 ? -0.054 -6.787 -4.695 1.00 94.56 91 TRP A O 1
ATOM 728 N N . ASP A 1 92 ? 0.618 -4.782 -5.448 1.00 93.00 92 ASP A N 1
ATOM 729 C CA . ASP A 1 92 ? 1.878 -5.237 -6.038 1.00 93.00 92 ASP A CA 1
ATOM 730 C C . ASP A 1 92 ? 3.003 -5.420 -5.004 1.00 93.00 92 ASP A C 1
ATOM 732 O O . ASP A 1 92 ? 3.906 -6.227 -5.238 1.00 93.00 92 ASP A O 1
ATOM 736 N N . ASP A 1 93 ? 2.870 -4.825 -3.816 1.00 93.94 93 ASP A N 1
ATOM 737 C CA . ASP A 1 93 ? 3.699 -5.098 -2.634 1.00 93.94 93 ASP A CA 1
ATOM 738 C C . ASP A 1 93 ? 3.533 -6.518 -2.080 1.00 93.94 93 ASP A C 1
ATOM 740 O O . ASP A 1 93 ? 4.461 -7.133 -1.531 1.00 93.94 93 ASP A O 1
ATOM 744 N N . PHE A 1 94 ? 2.325 -7.071 -2.215 1.00 95.75 94 PHE A N 1
ATOM 745 C CA . PHE A 1 94 ? 1.924 -8.309 -1.553 1.00 95.75 94 PHE A CA 1
ATOM 746 C C . PHE A 1 94 ? 2.887 -9.486 -1.747 1.00 95.75 94 PHE A C 1
ATOM 748 O O . PHE A 1 94 ? 3.127 -10.192 -0.765 1.00 95.75 94 PHE A O 1
ATOM 755 N N . PRO A 1 95 ? 3.446 -9.776 -2.941 1.00 94.44 95 PRO A N 1
ATOM 756 C CA . PRO A 1 95 ? 4.349 -10.907 -3.110 1.00 94.44 95 PRO A CA 1
ATOM 757 C C . PRO A 1 95 ? 5.562 -10.834 -2.179 1.00 94.44 95 PRO A C 1
ATOM 759 O O . PRO A 1 95 ? 5.938 -11.858 -1.604 1.00 94.44 95 PRO A O 1
ATOM 762 N N . ARG A 1 96 ? 6.143 -9.640 -1.991 1.00 94.44 96 ARG A N 1
ATOM 763 C CA . ARG A 1 96 ? 7.259 -9.428 -1.057 1.00 94.44 96 ARG A CA 1
ATOM 764 C C . ARG A 1 96 ? 6.771 -9.533 0.384 1.00 94.44 96 ARG A C 1
ATOM 766 O O . ARG A 1 96 ? 7.353 -10.284 1.169 1.00 94.44 96 ARG A O 1
ATOM 773 N N . MET A 1 97 ? 5.654 -8.878 0.706 1.00 96.62 97 MET A N 1
ATOM 774 C CA . MET A 1 97 ? 5.054 -8.941 2.041 1.00 96.62 97 MET A CA 1
ATOM 775 C C . MET A 1 97 ? 4.786 -10.389 2.479 1.00 96.62 97 MET A C 1
ATOM 777 O O . MET A 1 97 ? 5.234 -10.831 3.535 1.00 96.62 97 MET A O 1
ATOM 781 N N . PHE A 1 98 ? 4.112 -11.167 1.631 1.00 96.50 98 PHE A N 1
ATOM 782 C CA . PHE A 1 98 ? 3.754 -12.560 1.884 1.00 96.50 98 PHE A CA 1
ATOM 783 C C . PHE A 1 98 ? 4.974 -13.487 1.937 1.00 96.50 98 PHE A C 1
ATOM 785 O O . PHE A 1 98 ? 4.976 -14.460 2.695 1.00 96.50 98 PHE A O 1
ATOM 792 N N . PHE A 1 99 ? 6.018 -13.198 1.154 1.00 96.12 99 PHE A N 1
ATOM 793 C CA . PHE A 1 99 ? 7.275 -13.939 1.210 1.00 96.12 99 PHE A CA 1
ATOM 794 C C . PHE A 1 99 ? 7.946 -13.811 2.586 1.00 96.12 99 PHE A C 1
ATOM 796 O O . PHE A 1 99 ? 8.338 -14.825 3.173 1.00 96.12 99 PHE A O 1
ATOM 803 N N . TYR A 1 100 ? 8.032 -12.592 3.125 1.00 97.44 100 TYR A N 1
ATOM 804 C CA . TYR A 1 100 ? 8.655 -12.337 4.426 1.00 97.44 100 TYR A CA 1
ATOM 805 C C . TYR A 1 100 ? 7.752 -12.672 5.615 1.00 97.44 100 TYR A C 1
ATOM 807 O O . TYR A 1 100 ? 8.240 -13.138 6.652 1.00 97.44 100 TYR A O 1
ATOM 815 N N . ASP A 1 101 ? 6.438 -12.517 5.466 1.00 97.50 101 ASP A N 1
ATOM 816 C CA . ASP A 1 101 ? 5.467 -12.822 6.506 1.00 97.50 101 ASP A CA 1
ATOM 817 C C . ASP A 1 101 ? 4.209 -13.544 5.977 1.00 97.50 101 ASP A C 1
ATOM 819 O O . ASP A 1 101 ? 3.176 -12.935 5.684 1.00 97.50 101 ASP A O 1
ATOM 823 N N . PRO A 1 102 ? 4.244 -14.887 5.939 1.00 96.44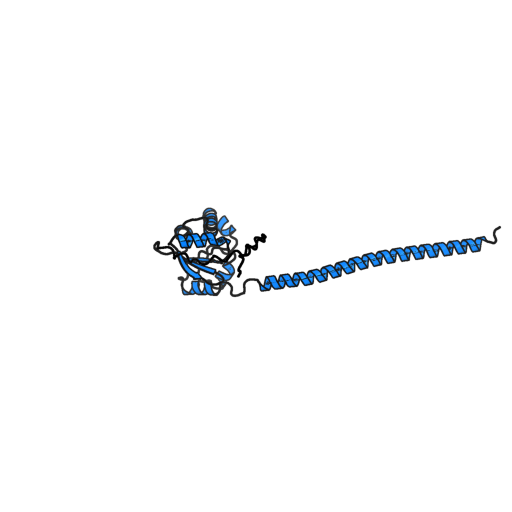 102 PRO A N 1
ATOM 824 C CA . PRO A 1 102 ? 3.084 -15.709 5.611 1.00 96.44 102 PRO A CA 1
ATOM 825 C C . PRO A 1 102 ? 2.146 -15.947 6.810 1.00 96.44 102 PRO A C 1
ATOM 827 O O . PRO A 1 102 ? 1.254 -16.792 6.723 1.00 96.44 102 PRO A O 1
ATOM 830 N N . THR A 1 103 ? 2.373 -15.303 7.965 1.00 97.75 103 THR A N 1
ATOM 831 C CA . THR A 1 103 ? 1.598 -15.559 9.197 1.00 97.75 103 THR A CA 1
ATOM 832 C C . THR A 1 103 ? 0.384 -14.647 9.365 1.00 97.75 103 THR A C 1
ATOM 834 O O . THR A 1 103 ? -0.481 -14.934 10.198 1.00 97.75 103 THR A O 1
ATOM 837 N N . HIS A 1 104 ? 0.284 -13.604 8.542 1.00 98.00 104 HIS A N 1
ATOM 838 C CA . HIS A 1 104 ? -0.819 -12.648 8.515 1.00 98.00 104 HIS A CA 1
ATOM 839 C C . HIS A 1 104 ? -1.610 -12.724 7.205 1.00 98.00 104 HIS A C 1
ATOM 841 O O . HIS A 1 104 ? -1.194 -13.348 6.227 1.00 98.00 104 HIS A O 1
ATOM 847 N N . SER A 1 105 ? -2.795 -12.112 7.208 1.00 96.75 105 SER A N 1
ATOM 848 C CA . SER A 1 105 ? -3.622 -11.958 6.007 1.00 96.75 105 SER A CA 1
ATOM 849 C C . SER A 1 105 ? -3.600 -10.518 5.509 1.00 96.75 105 SER A C 1
ATOM 851 O O . SER A 1 105 ? -3.490 -9.593 6.307 1.00 96.75 105 SER A O 1
ATOM 853 N N . TYR A 1 106 ? -3.748 -10.339 4.201 1.00 96.56 106 TYR A N 1
ATOM 854 C CA . TYR A 1 106 ? -3.649 -9.047 3.521 1.00 96.56 106 TYR A CA 1
ATOM 855 C C . TYR A 1 106 ? -4.957 -8.749 2.780 1.00 96.56 106 TYR A C 1
ATOM 857 O O . TYR A 1 106 ? -5.719 -9.675 2.475 1.00 96.56 106 TYR A O 1
ATOM 865 N N . ILE A 1 107 ? -5.261 -7.473 2.546 1.00 95.12 107 ILE A N 1
ATOM 866 C CA . ILE A 1 107 ? -6.510 -7.054 1.889 1.00 95.12 107 ILE A CA 1
ATOM 867 C C . ILE A 1 107 ? -6.451 -7.323 0.397 1.00 95.12 107 ILE A C 1
ATOM 869 O O . ILE A 1 107 ? -7.390 -7.893 -0.163 1.00 95.12 107 ILE A O 1
ATOM 873 N N . SER A 1 108 ? -5.345 -6.916 -0.217 1.00 91.69 108 SER A N 1
ATOM 874 C CA . SER A 1 108 ? -5.096 -7.069 -1.642 1.00 91.69 108 SER A CA 1
ATOM 875 C C . SER A 1 108 ? -3.786 -7.810 -1.872 1.00 91.69 108 SER A C 1
ATOM 877 O O . SER A 1 108 ? -2.934 -7.842 -0.987 1.00 91.69 108 SER A O 1
ATOM 879 N N . GLY A 1 109 ? -3.620 -8.428 -3.039 1.00 87.44 109 GLY A N 1
ATOM 880 C CA . GLY A 1 109 ? -2.328 -9.036 -3.343 1.00 87.44 109 GLY A CA 1
ATOM 881 C C . GLY A 1 109 ? -2.190 -9.779 -4.659 1.00 87.44 109 GLY A C 1
ATOM 882 O O . GLY A 1 109 ? -1.101 -9.898 -5.207 1.00 87.44 109 GLY A O 1
ATOM 883 N N . LEU A 1 110 ? -3.302 -10.280 -5.190 1.00 84.75 110 LEU A N 1
ATOM 884 C CA . LEU A 1 110 ? -3.415 -10.523 -6.626 1.00 84.75 110 LEU A CA 1
ATOM 885 C C . LEU A 1 110 ? -4.056 -9.289 -7.269 1.00 84.75 110 LEU A C 1
ATOM 887 O O . LEU A 1 110 ? -4.243 -8.264 -6.621 1.00 84.75 110 LEU A O 1
ATOM 891 N N . ASP A 1 111 ? -4.447 -9.425 -8.530 1.00 88.75 111 ASP A N 1
ATOM 892 C CA . ASP A 1 111 ? -5.161 -8.401 -9.281 1.00 88.75 111 ASP A CA 1
ATOM 893 C C . ASP A 1 111 ? -6.346 -7.792 -8.474 1.00 88.75 111 ASP A C 1
ATOM 895 O O . ASP A 1 111 ? -7.238 -8.536 -8.036 1.00 88.75 111 ASP A O 1
ATOM 899 N N . PRO A 1 112 ? -6.405 -6.457 -8.289 1.00 87.50 112 PRO A N 1
ATOM 900 C CA . PRO A 1 112 ? -7.486 -5.780 -7.562 1.00 87.50 112 PRO A CA 1
ATOM 901 C C . PRO A 1 112 ? -8.892 -6.093 -8.093 1.00 87.50 112 PRO A C 1
ATOM 903 O O . PRO A 1 112 ? -9.885 -5.974 -7.366 1.00 87.50 112 PRO A O 1
ATOM 906 N N . THR A 1 113 ? -9.006 -6.550 -9.345 1.00 92.31 113 THR A N 1
ATOM 907 C CA . THR A 1 113 ? -10.280 -6.973 -9.935 1.00 92.31 113 THR A CA 1
ATOM 908 C C . THR A 1 113 ? -10.921 -8.148 -9.202 1.00 92.31 113 THR A C 1
ATOM 910 O O . THR A 1 113 ? -12.144 -8.262 -9.237 1.00 92.31 113 THR A O 1
ATOM 913 N N . TYR A 1 114 ? -10.167 -8.979 -8.470 1.00 92.81 114 TYR A N 1
ATOM 914 C CA . TYR A 1 114 ? -10.760 -10.025 -7.628 1.00 92.81 114 TYR A CA 1
ATOM 915 C C . TYR A 1 114 ? -11.594 -9.437 -6.486 1.00 92.81 114 TYR A C 1
ATOM 917 O O . TYR A 1 114 ? -12.685 -9.936 -6.195 1.00 92.81 114 TYR A O 1
ATOM 925 N N . LEU A 1 115 ? -11.108 -8.367 -5.845 1.00 91.75 115 LEU A N 1
ATOM 926 C CA . LEU A 1 115 ? -11.868 -7.663 -4.812 1.00 91.75 115 LEU A CA 1
ATOM 927 C C . LEU A 1 115 ? -13.079 -6.957 -5.432 1.00 91.75 115 LEU A C 1
ATOM 929 O O . LEU A 1 115 ? -14.173 -7.035 -4.873 1.00 91.75 115 LEU A O 1
ATOM 933 N N . LEU A 1 116 ? -12.900 -6.340 -6.604 1.00 95.19 116 LEU A N 1
ATOM 934 C CA . LEU A 1 116 ? -13.974 -5.690 -7.360 1.00 95.19 116 LEU A CA 1
ATOM 935 C C . LEU A 1 116 ? -15.091 -6.667 -7.745 1.00 95.19 116 LEU A C 1
ATOM 937 O O . LEU A 1 116 ? -16.255 -6.382 -7.483 1.00 95.19 116 LEU A O 1
ATOM 941 N N . ASP A 1 117 ? -14.754 -7.819 -8.325 1.00 95.88 117 ASP A N 1
ATOM 942 C CA . ASP A 1 117 ? -15.718 -8.855 -8.714 1.00 95.88 117 ASP A CA 1
ATOM 943 C C . ASP A 1 117 ? -16.462 -9.401 -7.491 1.00 95.88 117 ASP A C 1
ATOM 945 O O . ASP A 1 117 ? -17.683 -9.579 -7.503 1.00 95.88 117 ASP A O 1
ATOM 949 N N . LYS A 1 118 ? -15.736 -9.611 -6.386 1.00 94.56 118 LYS A N 1
ATOM 950 C CA . LYS A 1 118 ? -16.317 -10.173 -5.170 1.00 94.56 118 LYS A CA 1
ATOM 951 C C . LYS A 1 118 ? -17.215 -9.191 -4.422 1.00 94.56 118 LYS A C 1
ATOM 953 O O . LYS A 1 118 ? -18.247 -9.606 -3.885 1.00 94.56 118 LYS A O 1
ATOM 958 N N . ASN A 1 119 ? -16.792 -7.935 -4.299 1.00 96.25 119 ASN A N 1
ATOM 959 C CA . ASN A 1 119 ? -17.501 -6.887 -3.575 1.00 96.25 119 ASN A CA 1
ATOM 960 C C . ASN A 1 119 ? -17.113 -5.488 -4.104 1.00 96.25 119 ASN A C 1
ATOM 962 O O . ASN A 1 119 ? -16.186 -4.865 -3.576 1.00 96.25 119 ASN A O 1
ATOM 966 N N . PRO A 1 120 ? -17.864 -4.951 -5.084 1.00 96.88 120 PRO A N 1
ATOM 967 C CA . PRO A 1 120 ? -17.552 -3.663 -5.698 1.00 96.88 120 PRO A CA 1
ATOM 968 C C . PRO A 1 120 ? -17.557 -2.482 -4.726 1.00 96.88 120 PRO A C 1
ATOM 970 O O . PRO A 1 120 ? -16.767 -1.553 -4.870 1.00 96.88 120 PRO A O 1
ATOM 973 N N . GLU A 1 121 ? -18.434 -2.508 -3.720 1.00 96.88 121 GLU A N 1
ATOM 974 C CA . GLU A 1 121 ? -18.508 -1.441 -2.718 1.00 96.88 121 GLU A CA 1
ATOM 975 C C . GLU A 1 121 ? -17.273 -1.434 -1.816 1.00 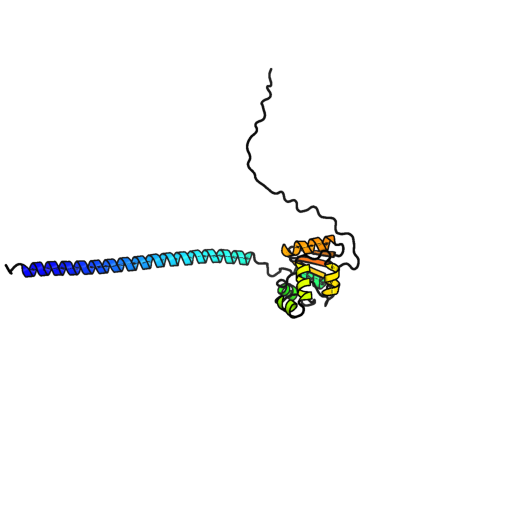96.88 121 GLU A C 1
ATOM 977 O O . GLU A 1 121 ? -16.760 -0.369 -1.480 1.00 96.88 121 GLU A O 1
ATOM 982 N N . LEU A 1 122 ? -16.787 -2.618 -1.427 1.00 95.62 122 LEU A N 1
ATOM 983 C CA . LEU A 1 122 ? -15.578 -2.740 -0.615 1.00 95.62 122 LEU A CA 1
ATOM 984 C C . LEU A 1 122 ? -14.321 -2.398 -1.424 1.00 95.62 122 LEU A C 1
ATOM 986 O O . LEU A 1 122 ? -13.430 -1.757 -0.881 1.00 95.62 122 LEU A O 1
ATOM 990 N N . ALA A 1 123 ? -14.275 -2.765 -2.708 1.00 96.38 123 ALA A N 1
ATOM 991 C CA . ALA A 1 123 ? -13.191 -2.388 -3.616 1.00 96.38 123 ALA A CA 1
ATOM 992 C C . ALA A 1 123 ? -13.099 -0.868 -3.797 1.00 96.38 123 ALA A C 1
ATOM 994 O O . ALA A 1 123 ? -12.025 -0.290 -3.668 1.00 96.38 123 ALA A O 1
ATOM 995 N N . LYS A 1 124 ? -14.241 -0.205 -4.014 1.00 96.81 124 LYS A N 1
ATOM 996 C CA . LYS A 1 124 ? -14.293 1.256 -4.094 1.00 96.81 124 LYS A CA 1
ATOM 997 C C . LYS A 1 124 ? -13.825 1.908 -2.791 1.00 96.81 124 LYS A C 1
ATOM 999 O O . LYS A 1 124 ? -13.090 2.885 -2.824 1.00 96.81 124 LYS A O 1
ATOM 1004 N N . LEU A 1 125 ? -14.240 1.365 -1.647 1.00 96.62 125 LEU A N 1
ATOM 1005 C CA . LEU A 1 125 ? -13.819 1.885 -0.350 1.00 96.62 125 LEU A CA 1
ATOM 1006 C C . LEU A 1 125 ? -12.321 1.677 -0.102 1.00 96.62 125 LEU A C 1
ATOM 1008 O O . LEU A 1 125 ? -11.698 2.519 0.531 1.00 96.62 125 LEU A O 1
ATOM 1012 N N . TYR A 1 126 ? -11.756 0.571 -0.590 1.00 96.94 126 TYR A N 1
ATOM 1013 C CA . TYR A 1 126 ? -10.320 0.313 -0.533 1.00 96.94 126 TYR A CA 1
ATOM 1014 C C . TYR A 1 126 ? -9.573 1.402 -1.302 1.00 96.94 126 TYR A C 1
ATOM 1016 O O . TYR A 1 126 ? -8.760 2.090 -0.702 1.00 96.94 126 TYR A O 1
ATOM 1024 N N . GLU A 1 127 ? -9.955 1.653 -2.558 1.00 96.38 127 GLU A N 1
ATOM 1025 C CA . GLU A 1 127 ? -9.379 2.721 -3.389 1.00 96.38 127 GLU A CA 1
ATOM 1026 C C . GLU A 1 127 ? -9.536 4.116 -2.752 1.00 96.38 127 GLU A C 1
ATOM 1028 O O . GLU A 1 127 ? -8.601 4.910 -2.724 1.00 96.38 127 GLU A O 1
ATOM 1033 N N . GLU A 1 128 ? -10.715 4.447 -2.215 1.00 97.56 128 GLU A N 1
ATOM 1034 C CA . GLU A 1 128 ? -10.935 5.745 -1.564 1.00 97.56 128 GLU A CA 1
ATOM 1035 C C . GLU A 1 128 ? -10.059 5.932 -0.317 1.00 97.56 128 GLU A C 1
ATOM 1037 O O . GLU A 1 128 ? -9.625 7.051 -0.045 1.00 97.56 128 GLU A O 1
ATOM 1042 N N . VAL A 1 129 ? -9.795 4.861 0.436 1.00 97.19 129 VAL A N 1
ATOM 1043 C CA . VAL A 1 129 ? -8.885 4.904 1.584 1.00 97.19 129 VAL A CA 1
ATOM 1044 C C . VAL A 1 129 ? -7.436 5.030 1.120 1.00 97.19 129 VAL A C 1
ATOM 1046 O O . VAL A 1 129 ? -6.746 5.915 1.613 1.00 97.19 129 VAL A O 1
ATOM 1049 N N . THR A 1 130 ? -6.980 4.198 0.179 1.00 96.31 130 THR A N 1
ATOM 1050 C CA . THR A 1 130 ? -5.570 4.171 -0.256 1.00 96.31 130 THR A CA 1
ATOM 1051 C C . THR A 1 130 ? -5.146 5.443 -0.984 1.00 96.31 130 THR A C 1
ATOM 1053 O O . THR A 1 130 ? -4.001 5.854 -0.855 1.00 96.31 130 THR A O 1
ATOM 1056 N N . LEU A 1 131 ? -6.080 6.124 -1.654 1.00 95.94 131 LEU A N 1
ATOM 1057 C CA . LEU A 1 131 ? -5.864 7.433 -2.283 1.00 95.94 131 LEU A CA 1
ATOM 1058 C C . LEU A 1 131 ? -6.121 8.621 -1.340 1.00 95.94 131 LEU A C 1
ATOM 1060 O O . LEU A 1 131 ? -6.322 9.741 -1.807 1.00 95.94 131 LEU A O 1
ATOM 1064 N N . GLY A 1 132 ? -6.264 8.387 -0.031 1.00 96.25 132 GLY A N 1
ATOM 1065 C CA . GLY A 1 132 ? -6.457 9.457 0.952 1.00 96.25 132 GLY A CA 1
ATOM 1066 C C . GLY A 1 132 ? -7.745 10.275 0.775 1.00 96.25 132 GLY A C 1
ATOM 1067 O O . GLY A 1 132 ? -7.876 11.382 1.297 1.00 96.25 132 GLY A O 1
ATOM 1068 N N . ARG A 1 133 ? -8.763 9.762 0.075 1.00 97.00 133 ARG A N 1
ATOM 1069 C CA . ARG A 1 133 ? -10.037 10.480 -0.152 1.00 97.00 133 ARG A CA 1
ATOM 1070 C C . ARG A 1 133 ? -10.957 10.467 1.072 1.00 97.00 133 ARG A C 1
ATOM 1072 O O . ARG A 1 133 ? -11.974 11.159 1.088 1.00 97.00 133 ARG A O 1
ATOM 1079 N N . ILE A 1 134 ? -10.604 9.698 2.100 1.00 95.62 134 ILE A N 1
ATOM 1080 C CA . ILE A 1 134 ? -11.348 9.553 3.351 1.00 95.62 134 ILE A CA 1
ATOM 1081 C C . ILE A 1 134 ? -10.646 10.317 4.476 1.00 95.62 134 ILE A C 1
ATOM 1083 O O . ILE A 1 134 ? -9.512 10.013 4.823 1.00 95.62 134 ILE A O 1
ATOM 1087 N N . GLU A 1 135 ? -11.358 11.256 5.102 1.00 91.81 135 GLU A N 1
ATOM 1088 C CA . GLU A 1 135 ? -10.793 12.132 6.141 1.00 91.81 135 GLU A CA 1
ATOM 1089 C C . GLU A 1 135 ? -10.401 11.401 7.431 1.00 91.81 135 GLU A C 1
ATOM 1091 O O . GLU A 1 135 ? -9.405 11.724 8.068 1.00 91.81 135 GLU A O 1
ATOM 1096 N N . ASN A 1 136 ? -11.186 10.398 7.828 1.00 91.62 136 ASN A N 1
ATOM 1097 C CA . ASN A 1 136 ? -10.884 9.566 8.988 1.00 91.62 136 ASN A CA 1
ATOM 1098 C C . ASN A 1 136 ? -10.992 8.082 8.613 1.00 91.62 136 ASN A C 1
ATOM 1100 O O . ASN A 1 136 ? -12.059 7.474 8.768 1.00 91.62 136 ASN A O 1
ATOM 1104 N N . PRO A 1 137 ? -9.904 7.481 8.103 1.00 95.31 137 PRO A N 1
ATOM 1105 C CA . PRO A 1 137 ? -9.942 6.114 7.601 1.00 95.31 137 PRO A CA 1
ATOM 1106 C C . PRO A 1 137 ? -9.982 5.059 8.721 1.00 95.31 137 PRO A C 1
ATOM 1108 O O . PRO A 1 137 ? -10.325 3.908 8.458 1.00 95.31 137 PRO A O 1
ATOM 1111 N N . ALA A 1 138 ? -9.709 5.418 9.983 1.00 96.44 138 ALA A N 1
ATOM 1112 C CA . ALA A 1 138 ? -9.559 4.462 11.086 1.00 96.44 138 ALA A CA 1
ATOM 1113 C C . ALA A 1 138 ? -10.803 3.602 11.345 1.00 96.44 138 ALA A C 1
ATOM 1115 O O . ALA A 1 138 ? -10.705 2.406 11.632 1.00 96.44 138 ALA A O 1
ATOM 1116 N N . GLU A 1 139 ? -11.992 4.205 11.304 1.00 94.31 139 GLU A N 1
ATOM 1117 C CA . GLU A 1 139 ? -13.241 3.468 11.508 1.00 94.31 139 GLU A CA 1
ATOM 1118 C C . GLU A 1 139 ? -13.517 2.519 10.340 1.00 94.31 139 GLU A C 1
ATOM 1120 O O . GLU A 1 139 ? -13.882 1.362 10.549 1.00 94.31 139 GLU A O 1
ATOM 1125 N N . ILE A 1 140 ? -13.285 2.988 9.115 1.00 96.06 140 ILE A N 1
ATOM 1126 C CA . ILE A 1 140 ? -13.476 2.206 7.897 1.00 96.06 140 ILE A CA 1
ATOM 1127 C C . ILE A 1 140 ? -12.528 1.004 7.874 1.00 96.06 140 ILE A C 1
ATOM 1129 O O . ILE A 1 140 ? -12.994 -0.124 7.704 1.00 96.06 140 ILE A O 1
ATOM 1133 N N . ILE A 1 141 ? -11.233 1.211 8.117 1.00 97.62 141 ILE A N 1
ATOM 1134 C CA . ILE A 1 141 ? -10.227 0.140 8.117 1.00 97.62 141 ILE A CA 1
ATOM 1135 C C . ILE A 1 141 ? -10.562 -0.919 9.182 1.00 97.62 141 ILE A C 1
ATOM 1137 O O . ILE A 1 141 ? -10.618 -2.114 8.877 1.00 97.62 141 ILE A O 1
ATOM 1141 N N . ARG A 1 142 ? -10.916 -0.505 10.406 1.00 96.19 142 ARG A N 1
ATOM 1142 C CA . ARG A 1 142 ? -11.303 -1.448 11.469 1.00 96.19 142 ARG A CA 1
ATOM 1143 C C . ARG A 1 142 ? -12.590 -2.200 11.157 1.00 96.19 142 ARG A C 1
ATOM 1145 O O . ARG A 1 142 ? -12.620 -3.423 11.233 1.00 96.19 142 ARG A O 1
ATOM 1152 N N . ASN A 1 143 ? -13.659 -1.487 10.813 1.00 95.62 143 ASN A N 1
ATOM 1153 C CA . ASN A 1 143 ? -15.001 -2.070 10.790 1.00 95.62 143 ASN A CA 1
ATOM 1154 C C . ASN A 1 143 ? -15.330 -2.756 9.462 1.00 95.62 143 ASN A C 1
ATOM 1156 O O . ASN A 1 143 ? -16.080 -3.732 9.445 1.00 95.62 143 ASN A O 1
ATOM 1160 N N . ARG A 1 144 ? -14.810 -2.243 8.340 1.00 96.81 144 ARG A N 1
ATOM 1161 C CA . ARG A 1 144 ? -15.109 -2.768 6.998 1.00 96.81 144 ARG A CA 1
ATOM 1162 C C . ARG A 1 144 ? -14.073 -3.775 6.531 1.00 96.81 144 ARG A C 1
ATOM 1164 O O . ARG A 1 144 ? -14.454 -4.773 5.923 1.00 96.81 144 ARG A O 1
ATOM 1171 N N . PHE A 1 145 ? -12.801 -3.537 6.843 1.00 96.50 145 PHE A N 1
ATOM 1172 C CA . PHE A 1 145 ? -11.709 -4.420 6.439 1.00 96.50 145 PHE A CA 1
ATOM 1173 C C . PHE A 1 145 ? -11.289 -5.385 7.547 1.00 96.50 145 PHE A C 1
ATOM 1175 O O . PHE A 1 145 ? -10.775 -6.458 7.238 1.00 96.50 145 PHE A O 1
ATOM 1182 N N . GLY A 1 146 ? -11.583 -5.083 8.815 1.00 96.44 146 GLY A N 1
ATOM 1183 C CA . GLY A 1 146 ? -11.209 -5.946 9.937 1.00 96.44 146 GLY A CA 1
ATOM 1184 C C . GLY A 1 146 ? -9.715 -5.900 10.239 1.00 96.44 146 GLY A C 1
ATOM 1185 O O . GLY A 1 146 ? -9.175 -6.895 10.709 1.00 96.44 146 GLY A O 1
ATOM 1186 N N . ALA A 1 147 ? -9.052 -4.787 9.915 1.00 97.69 147 ALA A N 1
ATOM 1187 C CA . ALA A 1 147 ? -7.622 -4.595 10.116 1.00 97.69 147 ALA A CA 1
ATOM 1188 C C . ALA A 1 147 ? -7.363 -3.555 11.210 1.00 97.69 147 ALA A C 1
ATOM 1190 O O . ALA A 1 147 ? -8.092 -2.569 11.347 1.00 97.69 147 ALA A O 1
ATOM 1191 N N . ARG A 1 148 ? -6.312 -3.782 11.999 1.00 97.62 148 ARG A N 1
ATOM 1192 C CA . ARG A 1 148 ? -5.839 -2.849 13.038 1.00 97.62 148 ARG A CA 1
ATOM 1193 C C . ARG A 1 148 ? -4.480 -2.239 12.725 1.00 97.62 148 ARG A C 1
ATOM 1195 O O . ARG A 1 148 ? -4.078 -1.292 13.398 1.00 97.62 148 ARG A O 1
ATOM 1202 N N . TYR A 1 149 ? -3.804 -2.788 11.727 1.00 98.38 149 TYR A N 1
ATOM 1203 C CA . TYR A 1 149 ? -2.499 -2.362 11.261 1.00 98.38 149 TYR A CA 1
ATOM 1204 C C . TYR A 1 149 ? -2.596 -2.052 9.774 1.00 98.38 149 TYR A C 1
ATOM 1206 O O . TYR A 1 149 ? -3.247 -2.790 9.030 1.00 98.38 149 TYR A O 1
ATOM 1214 N N . VAL A 1 150 ? -1.970 -0.953 9.376 1.00 98.38 150 VAL A N 1
ATOM 1215 C CA . VAL A 1 150 ? -1.832 -0.510 7.993 1.00 98.38 150 VAL A CA 1
ATOM 1216 C C . VAL A 1 150 ? -0.366 -0.631 7.624 1.00 98.38 150 VAL A C 1
ATOM 1218 O O . VAL A 1 150 ? 0.483 -0.203 8.400 1.00 98.38 150 VAL A O 1
ATOM 1221 N N . PHE A 1 151 ? -0.090 -1.218 6.471 1.00 98.50 151 PHE A N 1
ATOM 1222 C CA . PHE A 1 151 ? 1.212 -1.195 5.827 1.00 98.50 151 PHE A CA 1
ATOM 1223 C C . PHE A 1 151 ? 1.084 -0.321 4.586 1.00 98.50 151 PHE A C 1
ATOM 1225 O O . PHE A 1 151 ? 0.163 -0.546 3.801 1.00 98.50 151 PHE A O 1
ATOM 1232 N N . SER A 1 152 ? 1.984 0.641 4.433 1.00 97.81 152 SER A N 1
ATOM 1233 C CA . SER A 1 152 ? 2.104 1.458 3.231 1.00 97.81 152 SER A CA 1
ATOM 1234 C C . SER A 1 152 ? 3.557 1.501 2.802 1.00 97.81 152 SER A C 1
ATOM 1236 O O . SER A 1 152 ? 4.443 1.594 3.657 1.00 97.81 152 SER A O 1
ATOM 1238 N N . ASP A 1 153 ? 3.790 1.453 1.499 1.00 95.56 153 ASP A N 1
ATOM 1239 C CA . ASP A 1 153 ? 5.049 1.900 0.919 1.00 95.56 153 ASP A CA 1
ATOM 1240 C C . ASP A 1 153 ? 5.215 3.427 1.096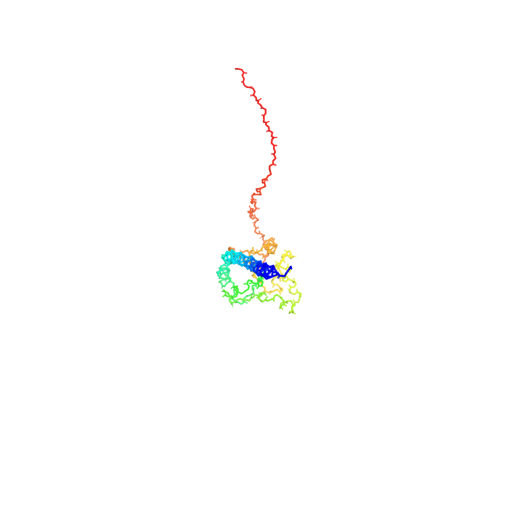 1.00 95.56 153 ASP A C 1
ATOM 1242 O O . ASP A 1 153 ? 4.424 4.088 1.789 1.00 95.56 153 ASP A O 1
ATOM 1246 N N . LYS A 1 154 ? 6.274 3.970 0.495 1.00 94.88 154 LYS A N 1
ATOM 1247 C CA . LYS A 1 154 ? 6.582 5.404 0.479 1.00 94.88 154 LYS A CA 1
ATOM 1248 C C . LYS A 1 154 ? 6.292 6.070 -0.869 1.00 94.88 154 LYS A C 1
ATOM 1250 O O . LYS A 1 154 ? 6.942 7.057 -1.204 1.00 94.88 154 LYS A O 1
ATOM 1255 N N . GLU A 1 155 ? 5.365 5.535 -1.659 1.00 93.56 155 GLU A N 1
ATOM 1256 C CA . GLU A 1 155 ? 4.945 6.192 -2.892 1.00 93.56 155 GLU A CA 1
ATOM 1257 C C . GLU A 1 155 ? 4.025 7.392 -2.609 1.00 93.56 155 GLU A C 1
ATOM 1259 O O . GLU A 1 155 ? 3.076 7.306 -1.826 1.00 93.56 155 GLU A O 1
ATOM 1264 N N . ASP A 1 156 ? 4.245 8.494 -3.339 1.00 94.75 156 ASP A N 1
ATOM 1265 C CA . ASP A 1 156 ? 3.507 9.764 -3.207 1.00 94.75 156 ASP A CA 1
ATOM 1266 C C . ASP A 1 156 ? 1.973 9.599 -3.289 1.00 94.75 156 ASP A C 1
ATOM 1268 O O . ASP A 1 156 ? 1.195 10.413 -2.788 1.00 94.75 156 ASP A O 1
ATOM 1272 N N . VAL A 1 157 ? 1.496 8.531 -3.941 1.00 93.75 157 VAL A N 1
ATOM 1273 C CA . VAL A 1 157 ? 0.064 8.226 -4.072 1.00 93.75 157 VAL A CA 1
ATOM 1274 C C . VAL A 1 157 ? -0.619 7.978 -2.716 1.00 93.75 157 VAL A C 1
ATOM 1276 O O . VAL A 1 157 ? -1.843 8.123 -2.612 1.00 93.75 157 VAL A O 1
ATOM 1279 N N . HIS A 1 158 ? 0.148 7.645 -1.674 1.00 95.06 158 HIS A N 1
ATOM 1280 C CA . HIS A 1 158 ? -0.349 7.373 -0.325 1.00 95.06 158 HIS A CA 1
ATOM 1281 C C . HIS A 1 158 ? -0.128 8.518 0.677 1.00 95.06 158 HIS A C 1
ATOM 1283 O O . HIS A 1 158 ? -0.619 8.428 1.809 1.00 95.06 158 HIS A O 1
ATOM 1289 N N . ASP A 1 159 ? 0.500 9.626 0.275 1.00 95.56 159 ASP A N 1
ATOM 1290 C CA . ASP A 1 159 ? 0.793 10.763 1.161 1.00 95.56 159 ASP A CA 1
ATOM 1291 C C . ASP A 1 159 ? -0.466 11.339 1.817 1.00 95.56 159 ASP A C 1
ATOM 1293 O O . ASP A 1 159 ? -0.511 11.564 3.029 1.00 95.56 159 ASP A O 1
ATOM 1297 N N . ASP A 1 160 ? -1.540 11.505 1.039 1.00 96.62 160 ASP A N 1
ATOM 1298 C CA . ASP A 1 160 ? -2.819 12.008 1.546 1.00 96.62 160 ASP A CA 1
ATOM 1299 C C . ASP A 1 160 ? -3.428 11.063 2.595 1.00 96.62 160 ASP A C 1
ATOM 1301 O O . ASP A 1 160 ? -4.025 11.517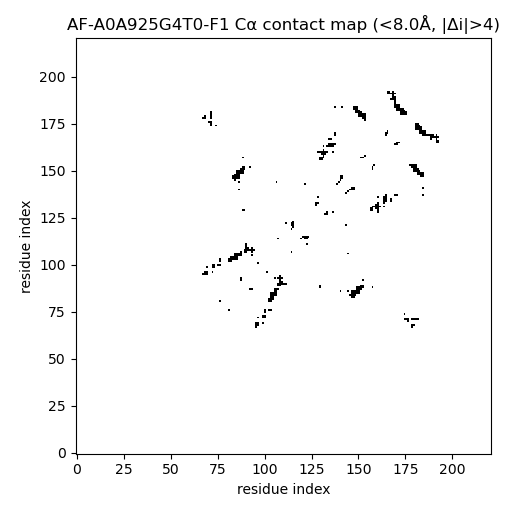 3.579 1.00 96.62 160 ASP A O 1
ATOM 1305 N N . LEU A 1 161 ? -3.289 9.742 2.411 1.00 96.56 161 LEU A N 1
ATOM 1306 C CA . LEU A 1 161 ? -3.724 8.758 3.404 1.00 96.56 161 LEU A CA 1
ATOM 1307 C C . LEU A 1 161 ? -2.903 8.919 4.685 1.00 96.56 161 LEU A C 1
ATOM 1309 O O . LEU A 1 161 ? -3.490 8.983 5.769 1.00 96.56 161 LEU A O 1
ATOM 1313 N N . TYR A 1 162 ? -1.578 8.996 4.571 1.00 95.88 162 TYR A N 1
ATOM 1314 C CA . TYR A 1 162 ? -0.685 9.134 5.716 1.00 95.88 162 TYR A CA 1
ATOM 1315 C C . TYR A 1 162 ? -0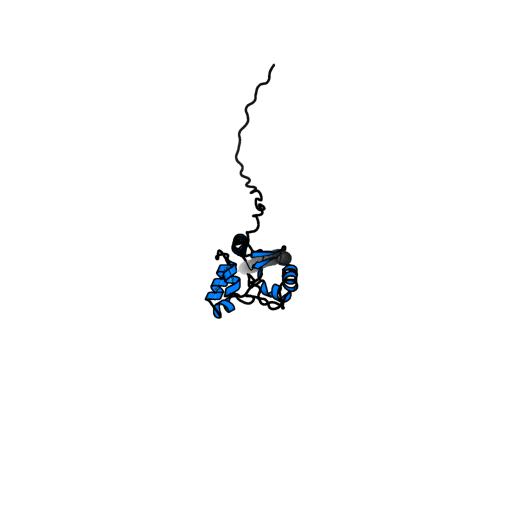.958 10.428 6.497 1.00 95.88 162 TYR A C 1
ATOM 1317 O O . TYR A 1 162 ? -1.210 10.382 7.706 1.00 95.88 162 TYR A O 1
ATOM 1325 N N . ALA A 1 163 ? -1.025 11.571 5.810 1.00 95.00 163 ALA A N 1
ATOM 1326 C CA . ALA A 1 163 ? -1.298 12.871 6.414 1.00 95.00 163 ALA A CA 1
ATOM 1327 C C . ALA A 1 163 ? -2.623 12.866 7.192 1.00 95.00 163 ALA A C 1
ATOM 1329 O O . ALA A 1 163 ? -2.670 13.234 8.371 1.00 95.00 163 ALA A O 1
ATOM 1330 N N . LYS A 1 164 ? -3.701 12.367 6.577 1.00 95.44 164 LYS A N 1
ATOM 1331 C CA . LYS A 1 164 ? -5.020 12.279 7.222 1.00 95.44 164 LYS A CA 1
ATOM 1332 C C . LYS A 1 164 ? -5.037 11.281 8.369 1.00 95.44 164 LYS A C 1
ATOM 1334 O O . LYS A 1 164 ? -5.631 11.554 9.415 1.00 95.44 164 LYS A O 1
ATOM 1339 N N . ALA A 1 165 ? -4.365 10.141 8.219 1.00 95.31 165 ALA A N 1
ATOM 1340 C CA . ALA A 1 165 ? -4.218 9.166 9.289 1.00 95.31 165 ALA A CA 1
ATOM 1341 C C . ALA A 1 165 ? -3.553 9.809 10.517 1.00 95.31 165 ALA A C 1
ATOM 1343 O O . ALA A 1 165 ? -4.103 9.722 11.622 1.00 95.31 165 ALA A O 1
ATOM 1344 N N . MET A 1 166 ? -2.450 10.535 10.330 1.00 94.62 166 MET A N 1
ATOM 1345 C CA . MET A 1 166 ? -1.731 11.164 11.436 1.00 94.62 166 MET A CA 1
ATOM 1346 C C . MET A 1 166 ? -2.498 12.326 12.074 1.00 94.62 166 MET A C 1
ATOM 1348 O O . MET A 1 166 ? -2.586 12.394 13.304 1.00 94.62 166 MET A O 1
ATOM 1352 N N . GLN A 1 167 ? -3.147 13.172 11.271 1.00 93.56 167 GLN A N 1
ATOM 1353 C CA . GLN A 1 167 ? -3.975 14.281 11.761 1.00 93.56 167 GLN A CA 1
ATOM 1354 C C . GLN A 1 167 ? -5.249 13.813 12.480 1.00 93.56 167 GLN A C 1
ATOM 1356 O O . GLN A 1 167 ? -5.774 14.513 13.345 1.00 93.56 167 GLN A O 1
ATOM 1361 N N . SER A 1 168 ? -5.752 12.613 12.174 1.00 93.50 168 SER A N 1
ATOM 1362 C CA . SER A 1 168 ? -6.993 12.107 12.772 1.00 93.50 168 SER A CA 1
ATOM 1363 C C . SER A 1 168 ? -6.887 11.815 14.278 1.00 93.50 168 SER A C 1
ATOM 1365 O O . SER A 1 168 ? -7.912 11.696 14.955 1.00 93.50 168 SER A O 1
ATOM 1367 N N . GLY A 1 169 ? -5.671 11.635 14.810 1.00 94.06 169 GLY A N 1
ATOM 1368 C CA . GLY A 1 169 ? -5.431 11.210 16.195 1.00 94.06 169 GLY A CA 1
ATOM 1369 C C . GLY A 1 169 ? -5.776 9.739 16.484 1.00 94.06 169 GLY A C 1
ATOM 1370 O O . GLY A 1 169 ? -5.631 9.278 17.622 1.00 94.06 169 GLY A O 1
ATOM 1371 N N . TRP A 1 170 ? -6.230 8.983 15.476 1.00 96.06 170 TRP A N 1
ATOM 1372 C CA . TRP A 1 170 ? -6.565 7.559 15.594 1.00 96.06 170 TRP A CA 1
ATOM 1373 C C . TRP A 1 170 ? -5.406 6.623 15.277 1.00 96.06 170 TRP A C 1
ATOM 1375 O O . TRP A 1 170 ? -5.481 5.444 15.623 1.00 96.06 170 TRP A O 1
ATOM 1385 N N . PHE A 1 171 ? -4.356 7.123 14.635 1.00 96.56 171 PHE A N 1
ATOM 1386 C CA . PHE A 1 171 ? -3.208 6.328 14.236 1.00 96.56 171 PHE A CA 1
ATOM 1387 C C . PHE A 1 171 ? -1.991 6.659 15.095 1.00 96.56 171 PHE A C 1
ATOM 1389 O O . PHE A 1 171 ? -1.816 7.765 15.607 1.00 96.56 171 PHE A O 1
ATOM 1396 N N . GLU A 1 172 ? -1.146 5.659 15.277 1.00 95.56 172 GLU A N 1
ATOM 1397 C CA . GLU A 1 172 ? 0.241 5.835 15.678 1.00 95.56 172 GLU A CA 1
ATOM 1398 C C . GLU A 1 172 ? 1.131 5.187 14.626 1.00 95.56 172 GLU A C 1
ATOM 1400 O O . GLU A 1 172 ? 0.814 4.110 14.118 1.00 95.56 172 GLU A O 1
ATOM 1405 N N . GLN A 1 173 ? 2.250 5.829 14.324 1.00 96.50 173 GLN A N 1
ATOM 1406 C CA . GLN A 1 173 ? 3.299 5.222 13.528 1.00 96.50 173 GLN A CA 1
ATOM 1407 C C . GLN A 1 173 ? 4.066 4.242 14.414 1.00 96.50 173 GLN A C 1
ATOM 1409 O O . GLN A 1 173 ? 4.725 4.634 15.377 1.00 96.50 173 GLN A O 1
ATOM 1414 N N . ALA A 1 174 ? 3.909 2.954 14.133 1.00 97.25 174 ALA A N 1
ATOM 1415 C CA . ALA A 1 174 ? 4.485 1.886 14.936 1.00 97.25 174 ALA A CA 1
ATOM 1416 C C . ALA A 1 174 ? 5.877 1.473 14.430 1.00 97.25 174 ALA A C 1
ATOM 1418 O O . ALA A 1 174 ? 6.709 1.014 15.216 1.00 97.25 174 ALA A O 1
ATOM 1419 N N . TYR A 1 175 ? 6.125 1.662 13.132 1.00 98.25 175 TYR A N 1
ATOM 1420 C CA . TYR A 1 175 ? 7.403 1.423 12.475 1.00 98.25 175 TYR A CA 1
ATOM 1421 C C . TYR A 1 175 ? 7.532 2.285 11.216 1.00 98.25 175 TYR A C 1
ATOM 1423 O O . TYR A 1 175 ? 6.527 2.583 10.572 1.00 98.25 175 TYR A O 1
ATOM 1431 N N . GLU A 1 176 ? 8.761 2.657 10.875 1.00 97.31 176 GLU A N 1
ATOM 1432 C CA . GLU A 1 176 ? 9.131 3.276 9.603 1.00 97.31 176 GLU A CA 1
ATOM 1433 C C . GLU A 1 176 ? 10.589 2.924 9.288 1.00 97.31 176 GLU A C 1
ATOM 1435 O O . GLU A 1 176 ? 11.436 2.896 10.190 1.00 97.31 176 GLU A O 1
ATOM 1440 N N . ASP A 1 177 ? 10.870 2.663 8.017 1.00 95.94 177 ASP A N 1
ATOM 1441 C CA . ASP A 1 177 ? 12.215 2.611 7.454 1.00 95.94 177 ASP A CA 1
ATOM 1442 C C . ASP A 1 177 ? 12.254 3.276 6.072 1.00 95.94 177 ASP A C 1
ATOM 1444 O O . ASP A 1 177 ? 11.366 4.053 5.731 1.00 95.94 177 ASP A O 1
ATOM 1448 N N . ASP A 1 178 ? 13.310 3.037 5.299 1.00 94.12 178 ASP A N 1
ATOM 1449 C CA . ASP A 1 178 ? 13.474 3.631 3.970 1.00 94.12 178 ASP A CA 1
ATOM 1450 C C . ASP A 1 178 ? 12.473 3.077 2.938 1.00 94.12 178 ASP A C 1
ATOM 1452 O O . ASP A 1 178 ? 12.236 3.741 1.933 1.00 94.12 178 ASP A O 1
ATOM 1456 N N . ASP A 1 179 ? 11.866 1.911 3.191 1.00 95.19 179 ASP A N 1
ATOM 1457 C CA . ASP A 1 179 ? 11.004 1.221 2.229 1.00 95.19 179 ASP A CA 1
ATOM 1458 C C . ASP A 1 179 ? 9.516 1.434 2.552 1.00 95.19 179 ASP A C 1
ATOM 1460 O O . ASP A 1 179 ? 8.691 1.545 1.649 1.00 95.19 179 ASP A O 1
ATOM 1464 N N . CYS A 1 180 ? 9.144 1.455 3.837 1.00 97.44 180 CYS A N 1
ATOM 1465 C CA . CYS A 1 180 ? 7.740 1.398 4.242 1.00 97.44 180 CYS A CA 1
ATOM 1466 C C . CYS A 1 180 ? 7.438 2.077 5.584 1.00 97.44 180 CYS A C 1
ATOM 1468 O O . CYS A 1 180 ? 8.310 2.349 6.415 1.00 97.44 180 CYS A O 1
ATOM 1470 N N . VAL A 1 181 ? 6.144 2.281 5.825 1.00 98.19 181 VAL A N 1
ATOM 1471 C CA . VAL A 1 181 ? 5.582 2.739 7.094 1.00 98.19 181 VAL A CA 1
ATOM 1472 C C . VAL A 1 181 ? 4.491 1.783 7.575 1.00 98.19 181 VAL A C 1
ATOM 1474 O O . VAL A 1 181 ? 3.665 1.285 6.808 1.00 98.19 181 VAL A O 1
ATOM 1477 N N . ILE A 1 182 ? 4.468 1.523 8.884 1.00 98.56 182 ILE A N 1
ATOM 1478 C CA . ILE A 1 182 ? 3.435 0.707 9.523 1.00 98.56 182 ILE A CA 1
ATOM 1479 C C . ILE A 1 182 ? 2.704 1.546 10.556 1.00 98.56 182 ILE A C 1
ATOM 1481 O O . ILE A 1 182 ? 3.279 1.992 11.554 1.00 98.56 182 ILE A O 1
ATOM 1485 N N . LEU A 1 183 ? 1.400 1.703 10.352 1.00 98.19 183 LEU A N 1
ATOM 1486 C CA . LEU A 1 183 ? 0.524 2.434 11.256 1.00 98.19 183 LEU A CA 1
ATOM 1487 C C . LEU A 1 183 ? -0.316 1.458 12.077 1.00 98.19 183 LEU A C 1
ATOM 1489 O O . LEU A 1 183 ? -0.900 0.515 11.543 1.00 98.19 183 LEU A O 1
ATOM 1493 N N . ARG A 1 184 ? -0.447 1.711 13.380 1.00 97.88 184 ARG A N 1
ATOM 1494 C CA . ARG A 1 184 ? -1.398 1.012 14.252 1.00 97.88 184 ARG A CA 1
ATOM 1495 C C . ARG A 1 184 ? -2.596 1.906 14.536 1.00 97.88 184 ARG A C 1
ATOM 1497 O O . ARG A 1 184 ? -2.453 3.061 14.932 1.00 97.88 184 ARG A O 1
ATOM 1504 N N . ILE A 1 185 ? -3.793 1.343 14.418 1.00 97.44 185 ILE A N 1
ATOM 1505 C CA . ILE A 1 185 ? -5.033 2.017 14.800 1.00 97.44 185 ILE A CA 1
ATOM 1506 C C . ILE A 1 185 ? -5.245 1.873 16.312 1.00 97.44 185 ILE A C 1
ATOM 1508 O O . ILE A 1 185 ? -5.367 0.763 16.847 1.00 97.44 185 ILE A O 1
ATOM 1512 N N . ARG A 1 186 ? -5.312 3.014 17.002 1.00 94.62 186 ARG A N 1
ATOM 1513 C CA . ARG A 1 186 ? -5.530 3.125 18.449 1.00 94.62 186 ARG A CA 1
ATOM 1514 C C . ARG A 1 186 ? -6.947 2.686 18.833 1.00 94.62 186 ARG A C 1
ATOM 1516 O O . ARG A 1 186 ? -7.904 2.823 18.068 1.00 94.62 186 ARG A O 1
ATOM 1523 N N . ASP A 1 187 ? -7.103 2.205 20.066 1.00 91.81 187 ASP A N 1
ATOM 1524 C CA . ASP A 1 187 ? -8.428 1.910 20.635 1.00 91.81 187 ASP A CA 1
ATOM 1525 C C . ASP A 1 187 ? -9.227 3.189 20.935 1.00 91.81 187 ASP A C 1
ATOM 1527 O O . ASP A 1 187 ? -10.455 3.188 20.864 1.00 91.81 187 ASP A O 1
ATOM 1531 N N . GLN A 1 188 ? -8.533 4.286 21.247 1.00 88.94 188 GLN A N 1
ATOM 1532 C CA . GLN A 1 188 ? -9.113 5.587 21.577 1.00 88.94 188 GLN A CA 1
ATOM 1533 C C . GLN A 1 188 ? -8.409 6.692 20.789 1.00 88.94 188 GLN A C 1
ATOM 1535 O O . GLN A 1 188 ? -7.201 6.616 20.559 1.00 88.94 188 GLN A O 1
ATOM 1540 N N . GLN A 1 189 ? -9.168 7.716 20.394 1.00 90.56 189 GLN A N 1
ATOM 1541 C CA . GLN A 1 189 ? -8.614 8.900 19.745 1.00 90.56 189 GLN A CA 1
ATOM 1542 C C . GLN A 1 189 ? -7.714 9.641 20.734 1.00 90.56 189 GLN A C 1
ATOM 1544 O O . GLN A 1 189 ? -8.128 9.920 21.860 1.00 90.56 189 GLN A O 1
ATOM 1549 N N . GLY A 1 190 ? -6.489 9.937 20.317 1.00 87.12 190 GLY A N 1
ATOM 1550 C CA . GLY A 1 190 ? -5.555 10.764 21.074 1.00 87.12 190 GLY A CA 1
ATOM 1551 C C . GLY A 1 190 ? -5.259 12.073 20.355 1.00 87.12 190 GLY A C 1
ATOM 1552 O O . GLY A 1 190 ? -5.847 12.372 19.317 1.00 87.12 190 GLY A O 1
ATOM 1553 N N . GLU A 1 191 ? -4.316 12.834 20.901 1.00 83.56 191 GLU A N 1
ATOM 1554 C CA . GLU A 1 191 ? -3.765 13.989 20.196 1.00 83.56 191 GLU A CA 1
ATOM 1555 C C . GLU A 1 191 ? -2.930 13.511 18.989 1.00 83.56 191 GLU A C 1
ATOM 1557 O O . GLU A 1 191 ? -2.251 12.470 19.087 1.00 83.56 191 GLU A O 1
ATOM 1562 N N . PRO A 1 192 ? -3.010 14.217 17.844 1.00 81.62 192 PRO A N 1
ATOM 1563 C CA . PRO A 1 192 ? -2.094 14.023 16.727 1.00 81.62 192 PRO A CA 1
ATOM 1564 C C . PRO A 1 192 ? -0.641 14.222 17.179 1.00 81.62 192 PRO A C 1
ATOM 1566 O O . PRO A 1 192 ? -0.398 14.977 18.128 1.00 81.62 192 PRO A O 1
ATOM 1569 N N . PRO A 1 193 ? 0.338 13.570 16.531 1.00 76.38 193 PRO A N 1
ATOM 1570 C CA . PRO A 1 193 ? 1.736 13.918 16.745 1.00 76.38 193 PRO A CA 1
ATOM 1571 C C . PRO A 1 193 ? 1.956 15.417 16.479 1.00 76.38 193 PRO A C 1
ATOM 1573 O O . PRO A 1 193 ? 1.282 15.979 15.611 1.00 76.38 193 PRO A O 1
ATOM 1576 N N . PRO A 1 194 ? 2.875 16.077 17.202 1.00 69.19 194 PRO A N 1
ATOM 1577 C CA . PRO A 1 194 ? 3.271 17.434 16.850 1.00 69.19 194 PRO A CA 1
ATOM 1578 C C . PRO A 1 194 ? 3.810 17.440 15.413 1.00 69.19 194 PRO A C 1
ATOM 1580 O O . PRO A 1 194 ? 4.631 16.588 15.083 1.00 69.19 194 PRO A O 1
ATOM 1583 N N . GLU A 1 195 ? 3.347 18.374 14.576 1.00 57.53 195 GLU A N 1
ATOM 1584 C CA . GLU A 1 195 ? 3.892 18.570 13.225 1.00 57.53 195 GLU A CA 1
ATOM 1585 C C . GLU A 1 195 ? 5.408 18.782 13.327 1.00 57.53 195 GLU A C 1
ATOM 1587 O O . GLU A 1 195 ? 5.878 19.753 13.929 1.00 57.53 195 GLU A O 1
ATOM 1592 N N . SER A 1 196 ? 6.187 17.850 12.779 1.00 47.97 196 SER A N 1
ATOM 1593 C CA . SER A 1 196 ? 7.611 18.057 12.550 1.00 47.97 196 SER A CA 1
ATOM 1594 C C . SER A 1 196 ? 7.757 19.033 11.386 1.00 47.97 196 SER A C 1
ATOM 1596 O O . SER A 1 196 ? 7.394 18.714 10.260 1.00 47.97 196 SER A O 1
ATOM 1598 N N . LEU A 1 197 ? 8.266 20.233 11.671 1.00 43.06 197 LEU A N 1
ATOM 1599 C CA . LEU A 1 197 ? 8.627 21.267 10.692 1.00 43.06 197 LEU A CA 1
ATOM 1600 C C . LEU A 1 197 ? 9.885 20.867 9.895 1.00 43.06 197 LEU A C 1
ATOM 1602 O O . LEU A 1 197 ? 10.888 21.578 9.920 1.00 43.06 197 LEU A O 1
ATOM 1606 N N . GLU A 1 198 ? 9.869 19.714 9.239 1.00 48.84 198 GLU A N 1
ATOM 1607 C CA . GLU A 1 198 ? 10.962 19.265 8.377 1.00 48.84 198 GLU A CA 1
ATOM 1608 C C . GLU A 1 198 ? 10.390 18.929 7.003 1.00 48.84 198 GLU A C 1
ATOM 1610 O O . GLU A 1 198 ? 10.136 17.773 6.719 1.00 48.84 198 GLU A O 1
ATOM 1615 N N . ASP A 1 199 ? 10.121 19.977 6.217 1.00 47.31 199 ASP A N 1
ATOM 1616 C CA . ASP A 1 199 ? 10.166 19.984 4.746 1.00 47.31 199 ASP A CA 1
ATOM 1617 C C . ASP A 1 199 ? 10.051 21.435 4.237 1.00 47.31 199 ASP A C 1
ATOM 1619 O O . ASP A 1 199 ? 9.116 21.828 3.551 1.00 47.31 199 ASP A O 1
ATOM 1623 N N . ASP A 1 200 ? 11.033 22.262 4.605 1.00 41.25 200 ASP A N 1
ATOM 1624 C CA . ASP A 1 200 ? 11.383 23.478 3.859 1.00 41.25 200 ASP A CA 1
ATOM 1625 C C . ASP A 1 200 ? 12.821 23.292 3.353 1.00 41.25 200 ASP A C 1
ATOM 1627 O O . ASP A 1 200 ? 13.786 23.879 3.856 1.00 41.25 200 ASP A O 1
ATOM 1631 N N . ALA A 1 201 ? 12.993 22.407 2.369 1.00 40.34 201 ALA A N 1
ATOM 1632 C CA . ALA A 1 201 ? 14.165 22.482 1.508 1.00 40.34 201 ALA A CA 1
ATOM 1633 C C . ALA A 1 201 ? 14.061 23.800 0.712 1.00 40.34 201 ALA A C 1
ATOM 1635 O O . ALA A 1 201 ? 13.012 24.055 0.119 1.00 40.34 201 ALA A O 1
ATOM 1636 N N . PRO A 1 202 ? 15.088 24.671 0.703 1.00 38.62 202 PRO A N 1
ATOM 1637 C CA . PRO A 1 202 ? 15.004 25.925 -0.030 1.00 38.62 202 PRO A CA 1
ATOM 1638 C C . PRO A 1 202 ? 14.870 25.641 -1.526 1.00 38.62 202 PRO A C 1
ATOM 1640 O O . PRO A 1 202 ? 15.755 25.018 -2.106 1.00 38.62 202 PRO A O 1
ATOM 1643 N N . ASP A 1 203 ? 13.786 26.138 -2.119 1.00 39.75 203 ASP A N 1
ATOM 1644 C CA . ASP A 1 203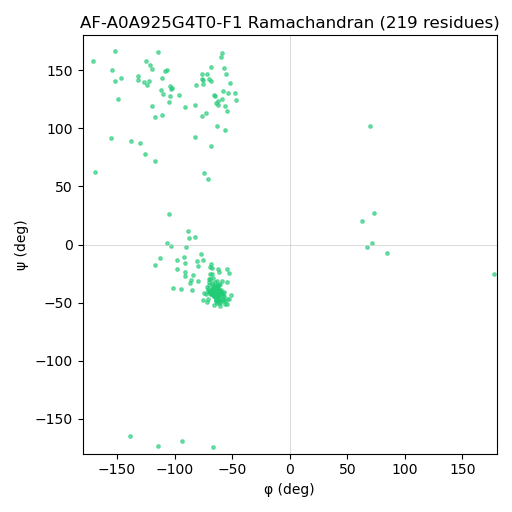 ? 13.634 26.352 -3.557 1.00 39.75 203 ASP A CA 1
ATOM 1645 C C . ASP A 1 203 ? 14.787 27.249 -4.028 1.00 39.75 203 ASP A C 1
ATOM 1647 O O . ASP A 1 203 ? 14.786 28.469 -3.833 1.00 39.75 203 ASP A O 1
ATOM 1651 N N . ASP A 1 204 ? 15.828 26.643 -4.594 1.00 42.62 204 ASP A N 1
ATOM 1652 C CA . ASP A 1 204 ? 16.907 27.314 -5.302 1.00 42.62 204 ASP A CA 1
ATOM 1653 C C . ASP A 1 204 ? 16.415 27.791 -6.676 1.00 42.62 204 ASP A C 1
ATOM 1655 O O . ASP A 1 204 ? 16.924 27.442 -7.741 1.00 42.62 204 ASP A O 1
ATOM 1659 N N . GLY A 1 205 ? 15.422 28.681 -6.626 1.00 35.47 205 GLY A N 1
ATOM 1660 C CA . GLY A 1 205 ? 14.980 29.520 -7.724 1.00 35.47 205 GLY A CA 1
ATOM 1661 C C . GLY A 1 205 ? 16.052 30.549 -8.066 1.00 35.47 205 GLY A C 1
ATOM 1662 O O . GLY A 1 205 ? 16.021 31.695 -7.617 1.00 35.47 205 GLY A O 1
ATOM 1663 N N . ALA A 1 206 ? 17.014 30.142 -8.889 1.00 43.25 206 ALA A N 1
ATOM 1664 C CA . ALA A 1 206 ? 17.860 31.062 -9.628 1.00 43.25 206 ALA A CA 1
ATOM 1665 C C . ALA A 1 206 ? 16.989 31.881 -10.599 1.00 43.25 206 ALA A C 1
ATOM 1667 O O . ALA A 1 206 ? 16.606 31.402 -11.666 1.00 43.25 206 ALA A O 1
ATOM 1668 N N . SER A 1 207 ? 16.689 33.127 -10.234 1.00 39.16 207 SER A N 1
ATOM 1669 C CA . SER A 1 207 ? 16.229 34.150 -11.170 1.00 39.16 207 SER A CA 1
ATOM 1670 C C . SER A 1 207 ? 17.236 35.293 -11.208 1.00 39.16 207 SER A C 1
ATOM 1672 O O . SER A 1 207 ? 17.375 36.052 -10.247 1.00 39.16 207 SER A O 1
ATOM 1674 N N . ASP A 1 208 ? 17.930 35.384 -12.338 1.00 43.47 208 ASP A N 1
ATOM 1675 C CA . ASP A 1 208 ? 18.666 36.557 -12.786 1.00 43.47 208 ASP A CA 1
ATOM 1676 C C . ASP A 1 208 ? 17.721 37.767 -12.863 1.00 43.47 208 ASP A C 1
ATOM 1678 O O . ASP A 1 208 ? 16.796 37.739 -13.667 1.00 43.47 208 ASP A O 1
ATOM 1682 N N . GLU A 1 209 ? 17.974 38.842 -12.109 1.00 39.72 209 GLU A N 1
ATOM 1683 C CA . GLU A 1 209 ? 17.665 40.206 -12.561 1.00 39.72 209 GLU A CA 1
ATOM 1684 C C . GLU A 1 209 ? 18.685 41.221 -12.026 1.00 39.72 209 GLU A C 1
ATOM 1686 O O . GLU A 1 209 ? 19.246 41.110 -10.935 1.00 39.72 209 GLU A O 1
ATOM 1691 N N . GLU A 1 210 ? 18.965 42.179 -12.902 1.00 41.16 210 GLU A N 1
ATOM 1692 C CA . GLU A 1 210 ? 20.060 43.133 -12.906 1.00 41.16 210 GLU A CA 1
ATOM 1693 C C . GLU A 1 210 ? 19.945 44.238 -11.841 1.00 41.16 210 GLU A C 1
ATOM 1695 O O . GLU A 1 210 ? 18.878 44.783 -11.590 1.00 41.16 210 GLU A O 1
ATOM 1700 N N . GLY A 1 211 ? 21.112 44.657 -11.342 1.00 38.72 211 GLY A N 1
ATOM 1701 C CA . GLY A 1 211 ? 21.516 46.066 -11.305 1.00 38.72 211 GLY A CA 1
ATOM 1702 C C . GLY A 1 211 ? 20.799 47.020 -10.348 1.00 38.72 211 GLY A C 1
ATOM 1703 O O . GLY A 1 211 ? 19.819 47.650 -10.722 1.00 38.72 211 GLY A O 1
ATOM 1704 N N . ASP A 1 212 ? 21.447 47.323 -9.219 1.00 37.59 212 ASP A N 1
ATOM 1705 C CA . ASP A 1 212 ? 21.536 48.720 -8.779 1.00 37.59 212 ASP A CA 1
ATOM 1706 C C . ASP A 1 212 ? 22.840 48.970 -7.996 1.00 37.59 212 ASP A C 1
ATOM 1708 O O . ASP A 1 212 ? 23.182 48.253 -7.054 1.00 37.59 212 ASP A O 1
ATOM 1712 N N . LEU A 1 213 ? 23.617 49.955 -8.449 1.00 45.00 213 LEU A N 1
ATOM 1713 C CA . LEU A 1 213 ? 24.879 50.394 -7.840 1.00 45.00 213 LEU A CA 1
ATOM 1714 C C . LEU A 1 213 ? 24.580 51.334 -6.658 1.00 45.00 213 LEU A C 1
ATOM 1716 O O . LEU A 1 213 ? 23.770 52.247 -6.817 1.00 45.00 213 LEU A O 1
ATOM 1720 N N . PRO A 1 214 ? 25.263 51.216 -5.505 1.00 48.81 214 PRO A N 1
ATOM 1721 C CA . PRO A 1 214 ? 25.142 52.212 -4.446 1.00 48.81 214 PRO A CA 1
ATOM 1722 C C . PRO A 1 214 ? 25.946 53.484 -4.791 1.00 48.81 214 PRO A C 1
ATOM 1724 O O . PRO A 1 214 ? 27.002 53.385 -5.424 1.00 48.81 214 PRO A O 1
ATOM 1727 N N . PRO A 1 215 ? 25.489 54.682 -4.378 1.00 47.28 215 PRO A N 1
ATOM 1728 C CA . PRO A 1 215 ? 26.218 55.920 -4.617 1.00 47.28 215 PRO A CA 1
ATOM 1729 C C . PRO A 1 215 ? 27.424 56.055 -3.676 1.00 47.28 215 PRO A C 1
ATOM 1731 O O . PRO A 1 215 ? 27.368 55.698 -2.500 1.00 47.28 215 PRO A O 1
ATOM 1734 N N . GLU A 1 216 ? 28.512 56.591 -4.230 1.00 48.00 216 GLU A N 1
ATOM 1735 C CA . GLU A 1 216 ? 29.747 56.964 -3.539 1.00 48.00 216 GLU A CA 1
ATOM 1736 C C . GLU A 1 216 ? 29.479 58.063 -2.494 1.00 48.00 216 GLU A C 1
ATOM 1738 O O . GLU A 1 216 ? 28.994 59.142 -2.838 1.00 48.00 216 GLU A O 1
ATOM 1743 N N . GLU A 1 217 ? 29.833 57.819 -1.228 1.00 47.56 217 GLU A N 1
ATOM 1744 C CA . GLU A 1 217 ? 29.999 58.889 -0.239 1.00 47.56 217 GLU A CA 1
ATOM 1745 C C . GLU A 1 217 ? 31.453 59.376 -0.243 1.00 47.56 217 GLU A C 1
ATOM 1747 O O . GLU A 1 217 ? 32.403 58.632 0.009 1.00 47.56 217 GLU A O 1
ATOM 1752 N N . GLU A 1 218 ? 31.590 60.658 -0.577 1.00 42.97 218 GLU A N 1
ATOM 1753 C CA . GLU A 1 218 ? 32.814 61.448 -0.580 1.00 42.97 218 GLU A CA 1
ATOM 1754 C C . GLU A 1 218 ? 33.409 61.562 0.831 1.00 42.97 218 GLU A C 1
ATOM 1756 O O . GLU A 1 218 ? 32.818 62.164 1.727 1.00 42.97 218 GLU A O 1
ATOM 1761 N N . GLU A 1 219 ? 34.640 61.082 1.006 1.00 42.75 219 GLU A N 1
ATOM 1762 C CA . GLU A 1 219 ? 35.462 61.403 2.171 1.00 42.75 219 GLU A CA 1
ATOM 1763 C C . GLU A 1 219 ? 36.643 62.284 1.733 1.00 42.75 219 GLU A C 1
ATOM 1765 O O . GLU A 1 219 ? 37.528 61.846 0.992 1.00 42.75 219 GLU A O 1
ATOM 1770 N N . LYS A 1 220 ? 36.639 63.555 2.160 1.00 41.78 220 LYS A N 1
ATOM 1771 C CA . LYS A 1 220 ? 37.817 64.437 2.287 1.00 41.78 220 LYS A CA 1
ATOM 1772 C C . LYS A 1 220 ? 37.438 65.734 3.018 1.00 41.78 220 LYS A C 1
ATOM 1774 O O . LYS A 1 220 ? 36.288 66.158 2.900 1.00 41.78 220 LYS A O 1
ATOM 1779 N N . PRO A 1 221 ? 38.387 66.466 3.634 1.00 57.31 221 PRO A N 1
ATOM 1780 C CA . PRO A 1 221 ? 39.827 66.210 3.776 1.00 57.31 221 PRO A CA 1
ATOM 1781 C C . PRO A 1 221 ? 40.324 65.947 5.206 1.00 57.31 221 PRO A C 1
ATOM 1783 O O . PRO A 1 221 ? 39.645 66.348 6.176 1.00 57.31 221 PRO A O 1
#

pLDDT: mean 83.19, std 18.45, range [35.47, 98.56]

Solvent-accessible surface area (backbone atoms only — not comparable to full-atom values): 12845 Å² total; per-residue (Å²): 138,72,86,56,52,74,56,52,55,49,50,52,53,54,48,50,53,50,51,52,53,51,50,53,53,51,52,51,52,53,52,50,50,53,53,50,52,53,49,52,53,51,52,51,52,53,53,52,49,58,54,50,51,54,53,52,53,50,52,58,71,68,44,82,57,94,65,59,51,42,67,62,29,50,48,45,67,75,72,47,69,78,66,42,35,38,37,49,59,55,32,83,54,27,64,54,46,44,69,66,32,75,58,51,43,63,74,49,43,63,69,68,62,59,46,34,74,75,37,52,71,59,37,52,50,49,53,36,40,38,56,25,73,41,71,64,45,62,62,51,41,37,74,76,70,58,20,54,33,36,39,34,66,77,55,78,70,37,47,51,26,51,53,30,37,42,66,55,10,33,44,43,81,75,46,74,63,97,54,35,39,30,34,34,55,51,96,59,76,51,79,44,75,81,84,74,92,78,82,79,76,79,82,82,75,86,71,92,79,82,86,84,83,81,82,85,82,88,87,81,135

Sequence (221 aa):
MNELQPFLDREEQAQDVKAETRRELWKTIIAASIAFVLFIMMLAQVGASRFKVGGVSAEIASSEGPDHYQKGMEWIRNNVPAGERIFNTDWDDFPRMFFYDPTHSYISGLDPTYLLDKNPELAKLYEEVTLGRIENPAEIIRNRFGARYVFSDKEDVHDDLYAKAMQSGWFEQAYEDDDCVILRIRDQQGEPPPESLEDDAPDDGASDEEGDLPPEEEEKP

Mean predicted aligned error: 15.28 Å

Foldseek 3Di:
DCPCVVVVVVVVVVVVVVVVVVVVVVVVVVVVVVVVVVVVVVVVVVVVVVVVVVVVVVVVVPPDDLCFCLVVLVCCQVPPPFAAEEEELDQCCQVSSCVNDVRYHYDHHPPLVVVCVVPVVLSVLSLCLSQLVDLACLCVCCPVVVHFKYKYFPDPSRVSNVVSPQQQQQWDFPDDDNTITMIGGDPDRDHRDDDDPPDCPDPPPDDDDDDDDDDDDDDDD

Radius of gyration: 37.63 Å; Cα contacts (8 Å, |Δi|>4): 221; chains: 1; bounding box: 58×82×123 Å